Protein AF-A0AAE9H616-F1 (afdb_monomer)

Nearest PDB structures (foldseek):
  3ja6-assembly1_I  TM=2.883E-01  e=1.703E+00  Escherichia coli
  3zx6-assembly1_B  TM=3.349E-01  e=4.495E+00  Archaeoglobus fulgidus DSM 4304
  5xg2-assembly1_A  TM=2.845E-01  e=3.252E+00  Pyrococcus yayanosii CH1
  3ja6-assembly1_H  TM=2.813E-01  e=5.886E+00  Escherichia coli
  3g67-assembly1_B  TM=2.768E-01  e=5.006E+00  Thermotoga maritima

Structure (mmCIF, N/CA/C/O backbone):
data_AF-A0AAE9H616-F1
#
_entry.id   AF-A0AAE9H616-F1
#
loop_
_atom_site.group_PDB
_atom_site.id
_atom_site.type_symbol
_atom_site.label_atom_id
_atom_site.label_alt_id
_atom_site.label_comp_id
_atom_site.label_asym_id
_atom_site.label_entity_id
_atom_site.label_seq_id
_atom_site.pdbx_PDB_ins_code
_atom_site.Cartn_x
_atom_site.Cartn_y
_atom_site.Cartn_z
_atom_site.occupancy
_atom_site.B_iso_or_equiv
_atom_site.auth_seq_id
_atom_site.auth_comp_id
_atom_site.auth_asym_id
_atom_site.auth_atom_id
_atom_site.pdbx_PDB_model_num
ATOM 1 N N . MET A 1 1 ? 40.659 -1.823 -18.158 1.00 37.56 1 MET A N 1
ATOM 2 C CA . MET A 1 1 ? 41.257 -2.368 -19.400 1.00 37.56 1 MET A CA 1
ATOM 3 C C . MET A 1 1 ? 40.313 -2.081 -20.564 1.00 37.56 1 MET A C 1
ATOM 5 O O . MET A 1 1 ? 39.260 -2.697 -20.638 1.00 37.56 1 MET A O 1
ATOM 9 N N . LYS A 1 2 ? 40.629 -1.099 -21.420 1.00 41.53 2 LYS A N 1
ATOM 10 C CA . LYS A 1 2 ? 39.891 -0.850 -22.672 1.00 41.53 2 LYS A CA 1
ATOM 11 C C . LYS A 1 2 ? 40.238 -1.982 -23.645 1.00 41.53 2 LYS A C 1
ATOM 13 O O . LYS A 1 2 ? 41.397 -2.098 -24.026 1.00 41.53 2 LYS A O 1
ATOM 18 N N . LYS A 1 3 ? 39.270 -2.835 -23.994 1.00 44.50 3 LYS A N 1
ATOM 19 C CA . LYS A 1 3 ? 39.431 -3.813 -25.080 1.00 44.50 3 LYS A CA 1
ATOM 20 C C . LYS A 1 3 ? 39.687 -3.044 -26.380 1.00 44.50 3 LYS A C 1
ATOM 22 O O . LYS A 1 3 ? 38.939 -2.125 -26.709 1.00 44.50 3 LYS A O 1
ATOM 27 N N . ASN A 1 4 ? 40.774 -3.387 -27.059 1.00 50.62 4 ASN A N 1
ATOM 28 C CA . ASN A 1 4 ? 41.157 -2.822 -28.345 1.00 50.62 4 ASN A CA 1
ATOM 29 C C . ASN A 1 4 ? 40.034 -3.021 -29.376 1.00 50.62 4 ASN A C 1
ATOM 31 O O . ASN A 1 4 ? 39.582 -4.139 -29.567 1.00 50.62 4 ASN A O 1
ATOM 35 N N . GLY A 1 5 ? 39.591 -1.924 -29.994 1.00 59.22 5 GLY A N 1
ATOM 36 C CA . GLY A 1 5 ? 39.430 -1.740 -31.443 1.00 59.22 5 GLY A CA 1
ATOM 37 C C . GLY A 1 5 ? 38.824 -2.821 -32.347 1.00 59.22 5 GLY A C 1
ATOM 38 O O . GLY A 1 5 ? 39.084 -2.748 -33.545 1.00 59.22 5 GLY A O 1
ATOM 39 N N . ASP A 1 6 ? 38.047 -3.785 -31.860 1.00 65.81 6 ASP A N 1
ATOM 40 C CA . ASP A 1 6 ? 37.380 -4.742 -32.746 1.00 65.81 6 ASP A CA 1
ATOM 41 C C . ASP A 1 6 ? 36.300 -4.015 -33.558 1.00 65.81 6 ASP A C 1
ATOM 43 O O . ASP A 1 6 ? 35.234 -3.652 -33.051 1.00 65.81 6 ASP A O 1
ATOM 47 N N . MET A 1 7 ? 36.596 -3.764 -34.838 1.00 70.25 7 MET A N 1
ATOM 48 C CA . MET A 1 7 ? 35.604 -3.272 -35.787 1.00 70.25 7 MET A CA 1
ATOM 49 C C . MET A 1 7 ? 34.434 -4.256 -35.792 1.00 70.25 7 MET A C 1
ATOM 51 O O . MET A 1 7 ? 34.640 -5.454 -36.011 1.00 70.25 7 MET A O 1
ATOM 55 N N . PRO A 1 8 ? 33.199 -3.792 -35.553 1.00 79.31 8 PRO A N 1
ATOM 56 C CA . PRO A 1 8 ? 32.080 -4.706 -35.497 1.00 79.31 8 PRO A CA 1
ATOM 57 C C . PRO A 1 8 ? 31.908 -5.370 -36.868 1.00 79.31 8 PRO A C 1
ATOM 59 O O . PRO A 1 8 ? 32.055 -4.718 -37.898 1.00 79.31 8 PRO A O 1
ATOM 62 N N . CYS A 1 9 ? 31.602 -6.670 -36.889 1.00 77.94 9 CYS A N 1
ATOM 63 C CA . CYS A 1 9 ? 31.601 -7.504 -38.102 1.00 77.94 9 CYS A CA 1
ATOM 64 C C . CYS A 1 9 ? 30.785 -6.904 -39.271 1.00 77.94 9 CYS A C 1
ATOM 66 O O . CYS A 1 9 ? 31.141 -7.051 -40.437 1.00 77.94 9 CYS A O 1
ATOM 68 N N . TRP A 1 10 ? 29.725 -6.149 -38.960 1.00 79.31 10 TRP A N 1
ATOM 69 C CA . TRP A 1 10 ? 28.911 -5.431 -39.945 1.00 79.31 10 TRP A CA 1
ATOM 70 C C . TRP A 1 10 ? 29.648 -4.269 -40.634 1.00 79.31 10 TRP A C 1
ATOM 72 O O . TRP A 1 10 ? 29.375 -3.990 -41.797 1.00 79.31 10 TRP A O 1
ATOM 82 N N . ALA A 1 11 ? 30.587 -3.606 -39.953 1.00 78.00 11 ALA A N 1
ATOM 83 C CA . ALA A 1 11 ? 31.404 -2.539 -40.528 1.00 78.00 11 ALA A CA 1
ATOM 84 C C . ALA A 1 11 ? 32.431 -3.110 -41.516 1.00 78.00 11 ALA A C 1
ATOM 86 O O . ALA A 1 11 ? 32.572 -2.592 -42.621 1.00 78.00 11 ALA A O 1
ATOM 87 N N . ALA A 1 12 ? 33.076 -4.227 -41.164 1.00 81.50 12 ALA A N 1
ATOM 88 C CA . ALA A 1 12 ? 33.976 -4.944 -42.068 1.00 81.50 12 ALA A CA 1
ATOM 89 C C . ALA A 1 12 ? 33.237 -5.478 -43.309 1.00 81.50 12 ALA A C 1
ATOM 91 O O . ALA A 1 12 ? 33.713 -5.309 -44.432 1.00 81.50 12 ALA A O 1
ATOM 92 N N . LEU A 1 13 ? 32.037 -6.047 -43.123 1.00 83.19 13 LEU A N 1
ATOM 93 C CA . LEU A 1 13 ? 31.170 -6.478 -44.223 1.00 83.19 13 LEU A CA 1
ATOM 94 C C . LEU A 1 13 ? 30.775 -5.298 -45.126 1.00 83.19 13 LEU A C 1
ATOM 96 O O . LEU A 1 13 ? 30.845 -5.411 -46.346 1.00 83.19 13 LEU A O 1
ATOM 100 N N . GLY A 1 14 ? 30.405 -4.156 -44.538 1.00 82.06 14 GLY A N 1
ATOM 101 C CA . GLY A 1 14 ? 30.055 -2.945 -45.283 1.00 82.06 14 GLY A CA 1
ATOM 102 C C . GLY A 1 14 ? 31.207 -2.425 -46.146 1.00 82.06 14 GLY A C 1
ATOM 103 O O . GLY A 1 14 ? 30.994 -2.079 -47.306 1.00 82.06 14 GLY A O 1
ATOM 104 N N . ILE A 1 15 ? 32.434 -2.439 -45.616 1.00 83.88 15 ILE A N 1
ATOM 105 C CA . ILE A 1 15 ? 33.643 -2.053 -46.360 1.00 83.88 15 ILE A CA 1
ATOM 106 C C . ILE A 1 15 ? 33.917 -3.039 -47.502 1.00 83.88 15 ILE A C 1
ATOM 108 O O . ILE A 1 15 ? 34.161 -2.607 -48.626 1.00 83.88 15 ILE A O 1
ATOM 112 N N . ALA A 1 16 ? 33.840 -4.350 -47.249 1.00 83.88 16 ALA A N 1
ATOM 113 C CA . ALA A 1 16 ? 34.072 -5.371 -48.271 1.00 83.88 16 ALA A CA 1
ATOM 114 C C . ALA A 1 16 ? 33.064 -5.266 -49.427 1.00 83.88 16 ALA A C 1
ATOM 116 O O . ALA A 1 16 ? 33.456 -5.249 -50.592 1.00 83.88 16 ALA A O 1
ATOM 117 N N . VAL A 1 17 ? 31.773 -5.122 -49.111 1.00 85.12 17 VAL A N 1
ATOM 118 C CA . VAL A 1 17 ? 30.718 -4.923 -50.116 1.00 85.12 17 VAL A CA 1
ATOM 119 C C . VAL A 1 17 ? 30.936 -3.613 -50.878 1.00 85.12 17 VAL A C 1
ATOM 121 O O . VAL A 1 17 ? 30.860 -3.606 -52.104 1.00 85.12 17 VAL A O 1
ATOM 124 N N . GLY A 1 18 ? 31.271 -2.520 -50.185 1.00 83.25 18 GLY A N 1
ATOM 125 C CA . GLY A 1 18 ? 31.560 -1.231 -50.816 1.00 83.25 18 GLY A CA 1
ATOM 126 C C . GLY A 1 18 ? 32.728 -1.295 -51.804 1.00 83.25 18 GLY A C 1
ATOM 127 O O . GLY A 1 18 ? 32.610 -0.800 -52.922 1.00 83.25 18 GLY A O 1
ATOM 128 N N . LEU A 1 19 ? 33.828 -1.960 -51.436 1.00 86.06 19 LEU A N 1
ATOM 129 C CA . LEU A 1 19 ? 34.990 -2.146 -52.311 1.00 86.06 19 LEU A CA 1
ATOM 130 C C . LEU A 1 19 ? 34.664 -2.997 -53.542 1.00 86.06 19 LEU A C 1
ATOM 132 O O . LEU A 1 19 ? 35.114 -2.667 -54.638 1.00 86.06 19 LEU A O 1
ATOM 136 N N . VAL A 1 20 ? 33.857 -4.051 -53.387 1.00 86.94 20 VAL A N 1
ATOM 137 C CA . VAL A 1 20 ? 33.393 -4.868 -54.518 1.00 86.94 20 VAL A CA 1
ATOM 138 C C . VAL A 1 20 ? 32.536 -4.033 -55.468 1.00 86.94 20 VAL A C 1
ATOM 140 O O . VAL A 1 20 ? 32.765 -4.071 -56.673 1.00 86.94 20 VAL A O 1
ATOM 143 N N . LEU A 1 21 ? 31.602 -3.228 -54.953 1.00 83.19 21 LEU A N 1
ATOM 144 C CA . LEU A 1 21 ? 30.763 -2.361 -55.787 1.00 83.19 21 LEU A CA 1
ATOM 145 C C . LEU A 1 21 ? 31.586 -1.301 -56.534 1.00 83.19 21 LEU A C 1
ATOM 147 O O . LEU A 1 21 ? 31.348 -1.078 -57.719 1.00 83.19 21 LEU A O 1
ATOM 151 N N . ILE A 1 22 ? 32.582 -0.693 -55.879 1.00 84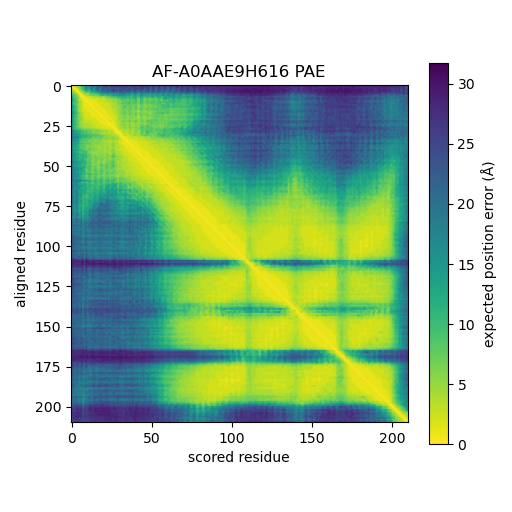.69 22 ILE A N 1
ATOM 152 C CA . ILE A 1 22 ? 33.502 0.268 -56.511 1.00 84.69 22 ILE A CA 1
ATOM 153 C C . ILE A 1 22 ? 34.357 -0.421 -57.583 1.00 84.69 22 ILE A C 1
ATOM 155 O O . ILE A 1 22 ? 34.497 0.105 -58.684 1.00 84.69 22 ILE A O 1
ATOM 159 N N . GLY A 1 23 ? 34.897 -1.609 -57.296 1.00 85.25 23 GLY A N 1
ATOM 160 C CA . GLY A 1 23 ? 35.685 -2.383 -58.257 1.00 85.25 23 GLY A CA 1
ATOM 161 C C . GLY A 1 23 ? 34.876 -2.782 -59.494 1.00 85.25 23 GLY A C 1
ATOM 162 O O . GLY A 1 23 ? 35.352 -2.628 -60.617 1.00 85.25 23 GLY A O 1
ATOM 163 N N . VAL A 1 24 ? 33.627 -3.219 -59.300 1.00 84.12 24 VAL A N 1
ATOM 164 C CA . VAL A 1 24 ? 32.698 -3.531 -60.398 1.00 84.12 24 VAL A CA 1
ATOM 165 C C . VAL A 1 24 ? 32.349 -2.276 -61.197 1.00 84.12 24 VAL A C 1
ATOM 167 O O . VAL A 1 24 ? 32.328 -2.339 -62.422 1.00 84.12 24 VAL A O 1
ATOM 170 N N . PHE A 1 25 ? 32.137 -1.133 -60.542 1.00 79.81 25 PHE A N 1
ATOM 171 C CA . PHE A 1 25 ? 31.841 0.133 -61.217 1.00 79.81 25 PHE A CA 1
ATOM 172 C C . PHE A 1 25 ? 33.007 0.630 -62.087 1.00 79.81 25 PHE A C 1
ATOM 174 O O . PHE A 1 25 ? 32.795 1.083 -63.208 1.00 79.81 25 PHE A O 1
ATOM 181 N N . ILE A 1 26 ? 34.247 0.510 -61.598 1.00 84.25 26 ILE A N 1
ATOM 182 C CA . ILE A 1 26 ? 35.448 0.884 -62.362 1.00 84.25 26 ILE A CA 1
ATOM 183 C C . ILE A 1 26 ? 35.646 -0.052 -63.563 1.00 84.25 26 ILE A C 1
ATOM 185 O O . ILE A 1 26 ? 36.061 0.400 -64.628 1.00 84.25 26 ILE A O 1
ATOM 189 N N . TRP A 1 27 ? 35.340 -1.344 -63.411 1.00 85.19 27 TRP A N 1
ATOM 190 C CA . TRP A 1 27 ? 35.479 -2.330 -64.486 1.00 85.19 27 TRP A CA 1
ATOM 191 C C . TRP A 1 27 ? 34.374 -2.219 -65.549 1.00 85.19 27 TRP A C 1
ATOM 193 O O . TRP A 1 27 ? 34.640 -2.376 -66.737 1.00 85.19 27 TRP A O 1
ATOM 203 N N . GLN A 1 28 ? 33.131 -1.975 -65.134 1.00 83.19 28 GLN A N 1
ATOM 204 C CA . GLN A 1 28 ? 31.944 -1.922 -65.994 1.00 83.19 28 GLN A CA 1
ATOM 205 C C . GLN A 1 28 ? 31.419 -0.489 -66.084 1.00 83.19 28 GLN A C 1
ATOM 207 O O . GLN A 1 28 ? 30.310 -0.188 -65.634 1.00 83.19 28 GLN A O 1
ATOM 212 N N . PHE A 1 29 ? 32.238 0.408 -66.639 1.00 79.88 29 PHE A N 1
ATOM 213 C CA . PHE A 1 29 ? 31.840 1.802 -66.779 1.00 79.88 29 PHE A CA 1
ATOM 214 C C . PHE A 1 29 ? 30.684 1.911 -67.790 1.00 79.88 29 PHE A C 1
ATOM 216 O O . PHE A 1 29 ? 30.854 1.504 -68.943 1.00 79.88 29 PHE A O 1
ATOM 223 N N . PRO A 1 30 ? 29.510 2.428 -67.388 1.00 78.75 30 PRO A N 1
ATOM 224 C CA . PRO A 1 30 ? 28.335 2.449 -68.249 1.00 78.75 30 PRO A CA 1
ATOM 225 C C . PRO A 1 30 ? 28.564 3.355 -69.460 1.00 78.75 30 PRO A C 1
ATOM 227 O O . PRO A 1 30 ? 28.928 4.527 -69.328 1.00 78.75 30 PRO A O 1
ATOM 230 N N . THR A 1 31 ? 28.329 2.809 -70.651 1.00 85.12 31 THR A N 1
ATOM 231 C CA . THR A 1 31 ? 28.520 3.529 -71.924 1.00 85.12 31 THR A CA 1
ATOM 232 C C . THR A 1 31 ? 27.198 3.993 -72.525 1.00 85.12 31 THR A C 1
ATOM 234 O O . THR A 1 31 ? 27.183 4.919 -73.336 1.00 85.12 31 THR A O 1
ATOM 237 N N . THR A 1 32 ? 26.074 3.411 -72.087 1.00 87.94 32 THR A N 1
ATOM 238 C CA . THR A 1 32 ? 24.729 3.770 -72.551 1.00 87.94 32 THR A CA 1
ATOM 239 C C . THR A 1 32 ? 23.890 4.416 -71.446 1.00 87.94 32 THR A C 1
ATOM 241 O O . THR A 1 32 ? 24.026 4.122 -70.259 1.00 87.94 32 THR A O 1
ATOM 244 N N . THR A 1 33 ? 22.961 5.300 -71.824 1.00 85.50 33 THR A N 1
ATOM 245 C CA . THR A 1 33 ? 22.061 5.995 -70.881 1.00 85.50 33 THR A CA 1
ATOM 246 C C . THR A 1 33 ? 21.179 5.027 -70.079 1.00 85.50 33 THR A C 1
ATOM 248 O O . THR A 1 33 ? 20.828 5.314 -68.936 1.00 85.50 33 THR A O 1
ATOM 251 N N . SER A 1 34 ? 20.847 3.863 -70.648 1.00 83.12 34 SER A N 1
ATOM 252 C CA . SER A 1 34 ? 20.044 2.837 -69.972 1.00 83.12 34 SER A CA 1
ATOM 253 C C . SER A 1 34 ? 20.781 2.162 -68.808 1.00 83.12 34 SER A C 1
ATOM 255 O O . SER A 1 34 ? 20.182 1.905 -67.764 1.00 83.12 34 SER A O 1
ATOM 257 N N . GLU A 1 35 ? 22.094 1.954 -68.935 1.00 80.56 35 GLU A N 1
ATOM 258 C CA . GLU A 1 35 ? 22.934 1.374 -67.880 1.00 80.56 35 GLU A CA 1
ATOM 259 C C . GLU A 1 35 ? 23.109 2.346 -66.708 1.00 80.56 35 GLU A C 1
ATOM 261 O O . GLU A 1 35 ? 23.085 1.936 -65.547 1.00 80.56 35 GLU A O 1
ATOM 266 N N . TRP A 1 36 ? 23.207 3.650 -66.994 1.00 81.50 36 TRP A N 1
ATOM 267 C CA . TRP A 1 36 ? 23.234 4.692 -65.965 1.00 81.50 36 TRP A CA 1
ATOM 268 C C . TRP A 1 36 ? 21.976 4.685 -65.094 1.00 81.50 36 TRP A C 1
ATOM 270 O O . TRP A 1 36 ? 22.076 4.799 -63.872 1.00 81.50 36 TRP A O 1
ATOM 280 N N . ALA A 1 37 ? 20.796 4.504 -65.695 1.00 83.50 37 ALA A N 1
ATOM 281 C CA . ALA A 1 37 ? 19.544 4.416 -64.947 1.00 83.50 37 ALA A CA 1
ATOM 282 C C . ALA A 1 37 ? 19.524 3.201 -64.001 1.00 83.50 37 ALA A C 1
ATOM 284 O O . ALA A 1 37 ? 19.139 3.333 -62.837 1.00 83.50 37 ALA A O 1
ATOM 285 N N . ALA A 1 38 ? 20.005 2.042 -64.466 1.00 81.69 38 ALA A N 1
ATOM 286 C CA . ALA A 1 38 ? 20.102 0.832 -63.650 1.00 81.69 38 ALA A CA 1
ATOM 287 C C . ALA A 1 38 ? 21.067 1.010 -62.463 1.00 81.69 38 ALA A C 1
ATOM 289 O O . ALA A 1 38 ? 20.749 0.610 -61.341 1.00 81.69 38 ALA A O 1
ATOM 290 N N . TRP A 1 39 ? 22.208 1.671 -62.677 1.00 80.69 39 TRP A N 1
ATOM 291 C CA . TRP A 1 39 ? 23.162 1.992 -61.612 1.00 80.69 39 TRP A CA 1
ATOM 292 C C . TRP A 1 39 ? 22.575 2.937 -60.562 1.00 80.69 39 TRP A C 1
ATOM 294 O O . TRP A 1 39 ? 22.669 2.659 -59.365 1.00 80.69 39 TRP A O 1
ATOM 304 N N . VAL A 1 40 ? 21.932 4.027 -60.989 1.00 85.12 40 VAL A N 1
ATOM 305 C CA . VAL A 1 40 ? 21.280 4.980 -60.073 1.00 85.12 40 VAL A CA 1
ATOM 306 C C . VAL A 1 40 ? 20.202 4.283 -59.242 1.00 85.12 40 VAL A C 1
ATOM 308 O O . VAL A 1 40 ? 20.122 4.504 -58.033 1.00 85.12 40 VAL A O 1
ATOM 311 N N . GLN A 1 41 ? 19.418 3.391 -59.850 1.00 83.12 41 GLN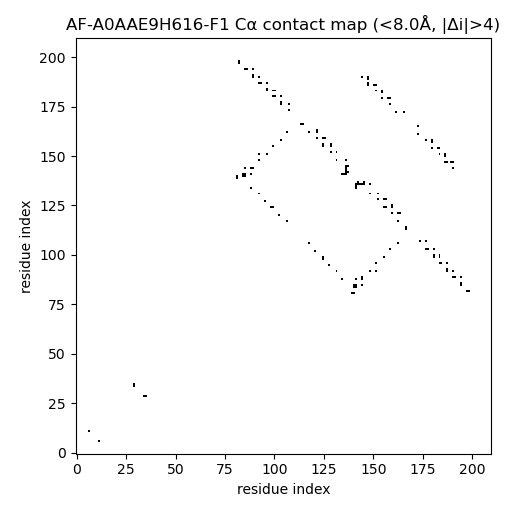 A N 1
ATOM 312 C CA . GLN A 1 41 ? 18.413 2.599 -59.143 1.00 83.12 41 GLN A CA 1
ATOM 313 C C . GLN A 1 41 ? 19.043 1.631 -58.129 1.00 83.12 41 GLN A C 1
ATOM 315 O O . GLN A 1 41 ? 18.575 1.545 -56.991 1.00 83.12 41 GLN A O 1
ATOM 320 N N . ALA A 1 42 ? 20.117 0.933 -58.507 1.00 82.12 42 ALA A N 1
ATOM 321 C CA . ALA A 1 42 ? 20.822 0.011 -57.622 1.00 82.12 42 ALA A CA 1
ATOM 322 C C . ALA A 1 42 ? 21.401 0.740 -56.399 1.00 82.12 42 ALA A C 1
ATOM 324 O O . ALA A 1 42 ? 21.119 0.351 -55.263 1.00 82.12 42 ALA A O 1
ATOM 325 N N . PHE A 1 43 ? 22.114 1.852 -56.603 1.00 84.50 43 PHE A N 1
ATOM 326 C CA . PHE A 1 43 ? 22.618 2.676 -55.502 1.00 84.50 43 PHE A CA 1
ATOM 327 C C . PHE A 1 43 ? 21.485 3.252 -54.650 1.00 84.50 43 PHE A C 1
ATOM 329 O O . PHE A 1 43 ? 21.556 3.183 -53.424 1.00 84.50 43 PHE A O 1
ATOM 336 N N . GLY A 1 44 ? 20.415 3.750 -55.276 1.00 83.06 44 GLY A N 1
ATOM 337 C CA . GLY A 1 44 ? 19.234 4.246 -54.571 1.00 83.06 44 GLY A CA 1
ATOM 338 C C . GLY A 1 44 ? 18.624 3.192 -53.645 1.00 83.06 44 GLY A C 1
ATOM 339 O O . GLY A 1 44 ? 18.323 3.490 -52.491 1.00 83.06 44 GLY A O 1
ATOM 340 N N . SER A 1 45 ? 18.522 1.941 -54.106 1.00 83.31 45 SER A N 1
ATOM 341 C CA . SER A 1 45 ? 18.010 0.832 -53.292 1.00 83.31 45 SER A CA 1
ATOM 342 C C . SER A 1 45 ? 18.926 0.488 -52.110 1.00 83.31 45 SER A C 1
ATOM 344 O O . SER A 1 45 ? 18.438 0.300 -50.996 1.00 83.31 45 SER A O 1
ATOM 346 N N . ILE A 1 46 ? 20.250 0.497 -52.306 1.00 84.12 46 ILE A N 1
ATOM 347 C CA . ILE A 1 46 ? 21.231 0.244 -51.240 1.00 84.12 46 ILE A CA 1
ATOM 348 C C . ILE A 1 46 ? 21.161 1.343 -50.174 1.00 84.12 46 ILE A C 1
ATOM 350 O O . ILE A 1 46 ? 21.094 1.041 -48.980 1.00 84.12 46 ILE A O 1
ATOM 354 N N . PHE A 1 47 ? 21.121 2.614 -50.587 1.00 86.25 47 PHE A N 1
ATOM 355 C CA . PHE A 1 47 ? 20.984 3.740 -49.660 1.00 86.25 47 PHE A CA 1
ATOM 356 C C . PHE A 1 47 ? 19.649 3.713 -48.915 1.00 86.25 47 PHE A C 1
ATOM 358 O O . PHE A 1 47 ? 19.629 3.950 -47.708 1.00 86.25 47 PHE A O 1
ATOM 365 N N . ALA A 1 48 ? 18.549 3.374 -49.593 1.00 88.88 48 ALA A N 1
ATOM 366 C CA . ALA A 1 48 ? 17.239 3.250 -48.962 1.00 88.88 48 ALA A CA 1
ATOM 367 C C . ALA A 1 48 ? 17.227 2.154 -47.885 1.00 88.88 48 ALA A C 1
ATOM 369 O O . ALA A 1 48 ? 16.744 2.391 -46.777 1.00 88.88 48 ALA A O 1
ATOM 370 N N . ILE A 1 49 ? 17.815 0.987 -48.167 1.00 87.75 49 ILE A N 1
ATOM 371 C CA . ILE A 1 49 ? 17.945 -0.102 -47.188 1.00 87.75 49 ILE A CA 1
ATOM 372 C C . ILE A 1 49 ? 18.826 0.337 -46.011 1.00 87.75 49 ILE A C 1
ATOM 374 O O . ILE A 1 49 ? 18.455 0.131 -44.856 1.00 87.75 49 ILE A O 1
ATOM 378 N N . GLY A 1 50 ? 19.961 0.990 -46.277 1.00 87.12 50 GLY A N 1
ATOM 379 C CA . GLY A 1 50 ? 20.844 1.510 -45.230 1.00 87.12 50 GLY A CA 1
ATOM 380 C C . GLY A 1 50 ? 20.147 2.522 -44.315 1.00 87.12 50 GLY A C 1
ATOM 381 O O . GLY A 1 50 ? 20.221 2.404 -43.090 1.00 87.12 50 GLY A O 1
ATOM 382 N N . ALA A 1 51 ? 19.415 3.474 -44.898 1.00 88.50 51 ALA A N 1
ATOM 383 C CA . ALA A 1 51 ? 18.626 4.456 -44.159 1.00 88.50 51 ALA A CA 1
ATOM 384 C C . ALA A 1 51 ? 17.514 3.789 -43.337 1.00 88.50 51 ALA A C 1
ATOM 386 O O . ALA A 1 51 ? 17.347 4.116 -42.162 1.00 88.50 51 ALA A O 1
ATOM 387 N N . ALA A 1 52 ? 16.805 2.811 -43.909 1.00 90.00 52 ALA A N 1
ATOM 388 C CA . ALA A 1 52 ? 15.775 2.055 -43.203 1.00 90.00 52 ALA A CA 1
ATOM 389 C C . ALA A 1 52 ? 16.347 1.304 -41.990 1.00 90.00 52 ALA A C 1
ATOM 391 O O . ALA A 1 52 ? 15.775 1.368 -40.904 1.00 90.00 52 ALA A O 1
ATOM 392 N N . ILE A 1 53 ? 17.510 0.656 -42.136 1.00 89.81 53 ILE A N 1
ATOM 393 C CA . ILE A 1 53 ? 18.197 -0.022 -41.026 1.00 89.81 53 ILE A CA 1
ATOM 394 C C . ILE A 1 53 ? 18.611 0.982 -39.943 1.00 89.81 53 ILE A C 1
ATOM 396 O O . ILE A 1 53 ? 18.456 0.695 -38.755 1.00 89.81 53 ILE A O 1
ATOM 400 N N . LEU A 1 54 ? 19.125 2.155 -40.323 1.00 88.06 54 LEU A N 1
ATOM 401 C CA . LEU A 1 54 ? 19.539 3.191 -39.374 1.00 88.06 54 LEU A CA 1
ATOM 402 C C . LEU A 1 54 ? 18.343 3.725 -38.576 1.00 88.06 54 LEU A C 1
ATOM 404 O O . LEU A 1 54 ?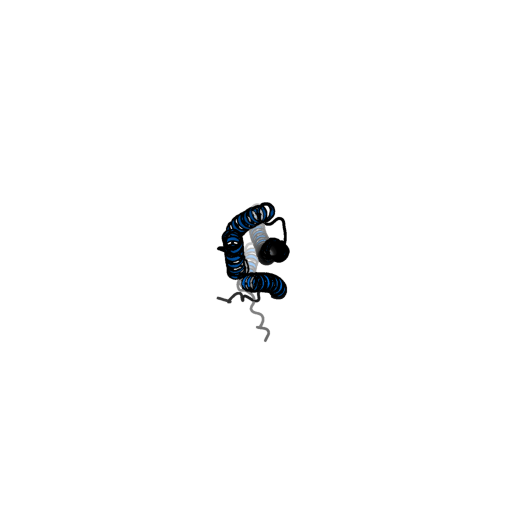 18.410 3.786 -37.348 1.00 88.06 54 LEU A O 1
ATOM 408 N N . VAL A 1 55 ? 17.234 4.037 -39.254 1.00 93.69 55 VAL A N 1
ATOM 409 C CA . VAL A 1 55 ? 15.983 4.469 -38.612 1.00 93.69 55 VAL A CA 1
ATOM 410 C C . VAL A 1 55 ? 15.447 3.379 -37.687 1.00 93.69 55 VAL A C 1
ATOM 412 O O . VAL A 1 55 ? 15.129 3.670 -36.536 1.00 93.69 55 VAL A O 1
ATOM 415 N N . ALA A 1 56 ? 15.414 2.123 -38.139 1.00 89.06 56 ALA A N 1
ATOM 416 C CA . ALA A 1 56 ? 14.954 1.000 -37.327 1.00 89.06 56 ALA A CA 1
ATOM 417 C C . ALA A 1 56 ? 15.818 0.808 -36.069 1.00 89.06 56 ALA A C 1
ATOM 419 O O . ALA A 1 56 ? 15.292 0.607 -34.975 1.00 89.06 56 ALA A O 1
ATOM 420 N N . ARG A 1 57 ? 17.148 0.937 -36.187 1.00 89.62 57 ARG A N 1
ATOM 421 C CA . ARG A 1 57 ? 18.059 0.886 -35.033 1.00 89.62 57 ARG A CA 1
ATOM 422 C C . ARG A 1 57 ? 17.795 2.025 -34.057 1.00 89.62 57 ARG A C 1
ATOM 424 O O . ARG A 1 57 ? 17.665 1.764 -32.863 1.00 89.62 57 ARG A O 1
ATOM 431 N N . TYR A 1 58 ? 17.667 3.253 -34.552 1.00 90.69 58 TYR A N 1
ATOM 432 C CA . TYR A 1 58 ? 17.388 4.416 -33.710 1.00 90.69 58 TYR A CA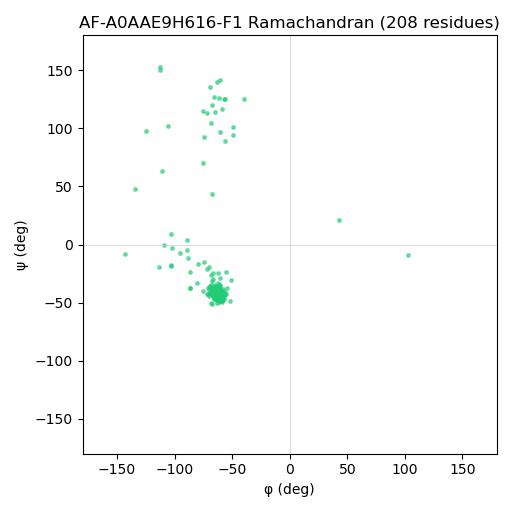 1
ATOM 433 C C . TYR A 1 58 ? 16.048 4.279 -32.970 1.00 90.69 58 TYR A C 1
ATOM 435 O O . TYR A 1 58 ? 15.979 4.503 -31.763 1.00 90.69 58 TYR A O 1
ATOM 443 N N . GLN A 1 59 ? 15.003 3.817 -33.663 1.00 90.38 59 GLN A N 1
ATOM 444 C CA . GLN A 1 59 ? 13.706 3.521 -33.053 1.00 90.38 59 GLN A CA 1
ATOM 445 C C . GLN A 1 59 ? 13.801 2.407 -32.005 1.00 90.38 59 GLN A C 1
ATOM 447 O O . GLN A 1 59 ? 13.204 2.533 -30.940 1.00 90.38 59 GLN A O 1
ATOM 452 N N . SER A 1 60 ? 14.577 1.348 -32.261 1.00 89.06 60 SER A N 1
ATOM 453 C CA . SER A 1 60 ? 14.734 0.236 -31.313 1.00 89.06 60 SER A CA 1
ATOM 454 C C . SER A 1 60 ? 15.423 0.652 -30.011 1.00 89.06 60 SER A C 1
ATOM 456 O O . SER A 1 60 ? 15.011 0.214 -28.940 1.00 89.06 60 SER A O 1
ATOM 458 N N . ILE A 1 61 ? 16.434 1.524 -30.087 1.00 90.25 61 ILE A N 1
ATOM 459 C CA . ILE A 1 61 ? 17.143 2.046 -28.911 1.00 90.25 61 ILE A CA 1
ATOM 460 C C . ILE A 1 61 ? 16.196 2.933 -28.104 1.00 90.25 61 ILE A C 1
ATOM 462 O O . ILE A 1 61 ? 15.971 2.672 -26.926 1.00 90.25 61 ILE A O 1
ATOM 466 N N . ARG A 1 62 ? 15.543 3.897 -28.763 1.00 90.38 62 ARG A N 1
ATOM 467 C CA . ARG A 1 62 ? 14.600 4.807 -28.104 1.00 90.38 62 ARG A CA 1
ATOM 468 C C . ARG A 1 62 ? 13.399 4.078 -27.497 1.00 90.38 62 ARG A C 1
ATOM 470 O O . ARG A 1 62 ? 12.924 4.447 -26.431 1.00 90.38 62 ARG A O 1
ATOM 477 N N . SER A 1 63 ? 12.903 3.031 -28.156 1.00 89.75 63 SER A N 1
ATOM 478 C CA . SER A 1 63 ? 11.818 2.208 -27.616 1.00 89.75 63 SER A CA 1
ATOM 479 C C . SER A 1 63 ? 12.242 1.465 -26.352 1.00 89.75 63 SER A C 1
ATOM 481 O O . SER A 1 63 ? 11.419 1.306 -25.459 1.00 89.75 63 SER A O 1
ATOM 483 N N . ARG A 1 64 ? 13.497 1.006 -26.260 1.00 89.56 64 ARG A N 1
ATOM 484 C CA . ARG A 1 64 ? 14.014 0.355 -25.047 1.00 89.56 64 ARG A CA 1
ATOM 485 C C . ARG A 1 64 ? 14.154 1.343 -23.896 1.00 89.56 64 ARG A C 1
ATOM 487 O O . ARG A 1 64 ? 13.758 1.004 -22.792 1.00 89.56 64 ARG A O 1
ATOM 494 N N . GLU A 1 65 ? 14.651 2.547 -24.171 1.00 91.31 65 GLU A N 1
ATOM 495 C CA . GLU A 1 65 ? 14.759 3.624 -23.176 1.00 91.31 65 GLU A CA 1
ATOM 496 C C . GLU A 1 65 ? 13.383 3.991 -22.602 1.00 91.31 65 GLU A C 1
ATOM 498 O O . GLU A 1 65 ? 13.195 4.001 -21.386 1.00 91.31 65 GLU A O 1
ATOM 503 N N . LEU A 1 66 ? 12.381 4.182 -23.467 1.00 91.44 66 LEU A N 1
ATOM 504 C CA . LEU A 1 66 ? 11.013 4.472 -23.030 1.00 91.44 66 LEU A CA 1
ATOM 505 C C . LEU A 1 66 ? 10.397 3.329 -22.216 1.00 91.44 66 LEU A C 1
ATOM 507 O O . LEU A 1 66 ? 9.707 3.594 -21.237 1.00 91.44 66 LEU A O 1
ATOM 511 N N . LEU A 1 67 ? 10.653 2.072 -22.593 1.00 91.62 67 LEU A N 1
ATOM 512 C CA . LEU A 1 67 ? 10.187 0.915 -21.824 1.00 91.62 67 LEU A CA 1
ATOM 513 C C . LEU A 1 67 ? 10.853 0.850 -20.445 1.00 91.62 67 LEU A C 1
ATOM 515 O O . LEU A 1 67 ? 10.164 0.592 -19.463 1.00 91.62 67 LEU A O 1
ATOM 519 N N . SER A 1 68 ? 12.158 1.130 -20.346 1.00 88.50 68 SER A N 1
ATOM 520 C CA . SER A 1 68 ? 12.836 1.181 -19.045 1.00 88.50 68 SER A CA 1
ATOM 521 C C . SER A 1 68 ? 12.310 2.307 -18.156 1.00 88.50 68 SER A C 1
ATOM 523 O O . SER A 1 68 ? 12.058 2.074 -16.979 1.00 88.50 68 SER A O 1
ATOM 525 N N . GLU A 1 69 ? 12.059 3.496 -18.716 1.00 90.12 69 GLU A N 1
ATOM 526 C CA . GLU A 1 69 ? 11.471 4.612 -17.965 1.00 90.12 69 GLU A CA 1
ATOM 527 C C . GLU A 1 69 ? 10.036 4.312 -17.512 1.00 90.12 69 GLU A C 1
ATOM 529 O O . GLU A 1 69 ? 9.619 4.731 -16.432 1.00 90.12 69 GLU A O 1
ATOM 534 N N . GLN A 1 70 ? 9.255 3.611 -18.339 1.00 91.81 70 GLN A N 1
ATOM 535 C CA . GLN A 1 70 ? 7.903 3.185 -17.980 1.00 91.81 70 GLN A CA 1
ATOM 536 C C . GLN A 1 70 ? 7.925 2.171 -16.841 1.00 91.81 70 GLN A C 1
ATOM 538 O O . GLN A 1 70 ? 7.192 2.354 -15.875 1.00 91.81 70 GLN A O 1
ATOM 543 N N . TRP A 1 71 ? 8.798 1.166 -16.907 1.00 86.00 71 TRP A N 1
ATOM 544 C CA . TRP A 1 71 ? 8.957 0.195 -15.825 1.00 86.00 71 TRP A CA 1
ATOM 545 C C . TRP A 1 71 ? 9.394 0.842 -14.513 1.00 86.00 71 TRP A C 1
ATOM 547 O O . TRP A 1 71 ? 8.843 0.512 -13.466 1.00 86.00 71 TRP A O 1
ATOM 557 N N . GLU A 1 72 ? 10.330 1.792 -14.551 1.00 88.25 72 GLU A N 1
ATOM 558 C CA . GLU A 1 72 ? 10.754 2.515 -13.348 1.00 88.25 72 GLU A CA 1
ATOM 559 C C . GLU A 1 72 ? 9.594 3.318 -12.737 1.00 88.25 72 GLU A C 1
ATOM 561 O O . GLU A 1 72 ? 9.350 3.255 -11.530 1.00 88.25 72 GLU A O 1
ATOM 566 N N . LYS A 1 73 ? 8.810 4.014 -13.571 1.00 87.81 73 LYS A N 1
ATOM 567 C CA . LYS A 1 73 ? 7.620 4.750 -13.115 1.00 87.81 73 LYS A CA 1
ATOM 568 C C . LYS A 1 73 ? 6.551 3.828 -12.546 1.00 87.81 73 LYS A C 1
ATOM 570 O O . LYS A 1 73 ? 5.996 4.138 -11.498 1.00 87.81 73 LYS A O 1
ATOM 575 N N . GLU A 1 74 ? 6.282 2.700 -13.195 1.00 85.81 74 GLU A N 1
ATOM 576 C CA . GLU A 1 74 ? 5.304 1.716 -12.724 1.00 85.81 74 GLU A CA 1
ATOM 577 C C . GLU A 1 74 ? 5.698 1.138 -11.360 1.00 85.81 74 GLU A C 1
ATOM 579 O O . GLU A 1 74 ? 4.842 1.005 -10.485 1.00 85.81 74 GLU A O 1
ATOM 584 N N . GLN A 1 75 ? 6.987 0.867 -11.133 1.00 86.06 75 GLN A N 1
ATOM 585 C CA . GLN A 1 75 ? 7.479 0.412 -9.830 1.00 86.06 75 GLN A CA 1
ATOM 586 C C . GLN A 1 75 ? 7.305 1.477 -8.742 1.00 86.06 75 GLN A C 1
ATOM 588 O O . GLN A 1 75 ? 6.824 1.173 -7.648 1.00 86.06 75 GLN A O 1
ATOM 593 N N . ILE A 1 76 ? 7.652 2.732 -9.038 1.00 85.75 76 ILE A N 1
ATOM 594 C CA . ILE A 1 76 ? 7.486 3.849 -8.098 1.00 85.75 76 ILE A CA 1
ATOM 595 C C . ILE A 1 76 ? 6.002 4.072 -7.779 1.00 85.75 76 ILE A C 1
ATOM 597 O O . ILE A 1 76 ? 5.631 4.245 -6.615 1.00 85.75 76 ILE A O 1
ATOM 601 N N . ASP A 1 77 ? 5.139 4.042 -8.792 1.00 87.31 77 ASP A N 1
ATOM 602 C CA . ASP A 1 77 ? 3.697 4.212 -8.629 1.00 87.31 77 ASP A CA 1
ATOM 603 C C . ASP A 1 77 ? 3.081 3.077 -7.806 1.00 87.31 77 ASP A C 1
ATOM 605 O O . ASP A 1 77 ? 2.229 3.333 -6.952 1.00 87.31 77 ASP A O 1
ATOM 609 N N . GLU A 1 78 ? 3.529 1.838 -8.003 1.00 85.56 78 GLU A N 1
ATOM 610 C CA . GLU A 1 78 ? 3.094 0.680 -7.220 1.00 85.56 78 GLU A CA 1
ATOM 611 C C . GLU A 1 78 ? 3.492 0.816 -5.741 1.00 85.56 78 GLU A C 1
ATOM 613 O O . GLU A 1 78 ? 2.656 0.641 -4.849 1.00 85.56 78 GLU A O 1
ATOM 618 N N . ILE A 1 79 ? 4.732 1.226 -5.455 1.00 84.44 79 ILE A N 1
ATOM 619 C CA . ILE A 1 79 ? 5.189 1.498 -4.082 1.00 84.44 79 ILE A CA 1
ATOM 620 C C . ILE A 1 79 ? 4.353 2.619 -3.448 1.00 84.44 79 ILE A C 1
ATOM 622 O O . ILE A 1 79 ? 3.858 2.478 -2.325 1.00 84.44 79 ILE A O 1
ATOM 626 N N . ASN A 1 80 ? 4.124 3.715 -4.175 1.00 85.12 80 ASN A N 1
ATOM 627 C CA . ASN A 1 80 ? 3.309 4.831 -3.696 1.00 85.12 80 ASN A CA 1
ATOM 628 C C . ASN A 1 80 ? 1.867 4.400 -3.399 1.00 85.12 80 ASN A C 1
ATOM 630 O O . ASN A 1 80 ? 1.311 4.776 -2.362 1.00 85.12 80 ASN A O 1
ATOM 634 N N . ARG A 1 81 ? 1.264 3.568 -4.259 1.00 86.69 81 ARG A N 1
ATOM 635 C CA . ARG A 1 81 ? -0.071 2.996 -4.026 1.00 86.69 81 ARG A CA 1
ATOM 636 C C . ARG A 1 81 ? -0.106 2.182 -2.739 1.00 86.69 81 ARG A C 1
ATOM 638 O O . ARG A 1 81 ? -1.017 2.385 -1.933 1.00 86.69 81 ARG A O 1
ATOM 645 N N . ARG A 1 82 ? 0.895 1.332 -2.496 1.00 85.19 82 ARG A N 1
ATOM 646 C CA . ARG A 1 82 ? 0.999 0.530 -1.264 1.00 85.19 82 ARG A CA 1
ATOM 647 C C . ARG A 1 82 ? 1.124 1.408 -0.020 1.00 85.19 82 ARG A C 1
ATOM 649 O O . ARG A 1 82 ? 0.405 1.189 0.955 1.00 85.19 82 ARG A O 1
ATOM 656 N N . ILE A 1 83 ? 1.959 2.448 -0.060 1.00 85.06 83 ILE A N 1
ATOM 657 C CA . ILE A 1 83 ? 2.115 3.407 1.049 1.00 85.06 83 ILE A CA 1
ATOM 658 C C . ILE A 1 83 ? 0.791 4.121 1.349 1.00 85.06 83 ILE A C 1
ATOM 660 O O . ILE A 1 83 ? 0.411 4.266 2.516 1.00 85.06 83 ILE A O 1
ATOM 664 N N . VAL A 1 84 ? 0.068 4.559 0.314 1.00 86.62 84 VAL A N 1
ATOM 665 C CA . VAL A 1 84 ? -1.241 5.212 0.470 1.00 86.62 84 VAL A CA 1
ATOM 666 C C . VAL A 1 84 ? -2.262 4.242 1.067 1.00 86.62 84 VAL A C 1
ATOM 668 O O . VAL A 1 84 ? -2.961 4.602 2.014 1.00 86.62 84 VAL A O 1
ATOM 671 N N . GLN A 1 85 ? -2.318 3.001 0.579 1.00 86.38 85 GLN A N 1
ATOM 672 C CA . GLN A 1 85 ? -3.222 1.971 1.096 1.00 86.38 85 GLN A CA 1
ATOM 673 C C . GLN A 1 85 ? -2.941 1.636 2.567 1.00 86.38 85 GLN A C 1
ATOM 675 O O . GLN A 1 85 ? -3.866 1.674 3.379 1.00 86.38 85 GLN A O 1
ATOM 680 N N . LEU A 1 86 ? -1.679 1.402 2.946 1.00 87.50 86 LEU A N 1
ATOM 681 C CA . LEU A 1 86 ? -1.278 1.217 4.349 1.00 87.50 86 LEU A CA 1
ATOM 682 C C . LEU A 1 86 ? -1.646 2.431 5.201 1.00 87.50 86 LEU A C 1
ATOM 684 O O . LEU A 1 86 ? -2.159 2.298 6.314 1.00 87.50 86 LEU A O 1
ATOM 688 N N . GLY A 1 87 ? -1.426 3.629 4.659 1.00 86.75 87 GLY A N 1
ATOM 689 C CA . GLY A 1 87 ? -1.791 4.878 5.304 1.00 86.75 87 GLY A CA 1
ATOM 690 C C . GLY A 1 87 ? -3.282 4.972 5.609 1.00 86.75 87 GLY A C 1
ATOM 691 O O . GLY A 1 87 ? -3.631 5.412 6.706 1.00 86.75 87 GLY A O 1
ATOM 692 N N . ASN A 1 88 ? -4.130 4.535 4.679 1.00 87.81 88 ASN A N 1
ATOM 693 C CA . ASN A 1 88 ? -5.581 4.513 4.831 1.00 87.81 88 ASN A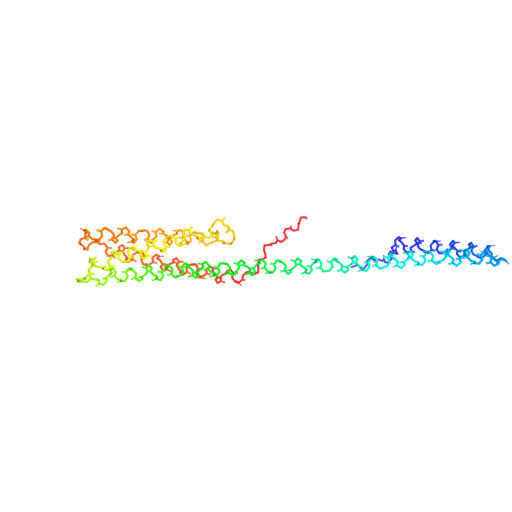 CA 1
ATOM 694 C C . ASN A 1 88 ? -6.028 3.458 5.852 1.00 87.81 88 ASN A C 1
ATOM 696 O O . ASN A 1 88 ? -6.831 3.777 6.728 1.00 87.81 88 ASN A O 1
ATOM 700 N N . ILE A 1 89 ? -5.469 2.243 5.808 1.00 89.44 89 ILE A N 1
ATOM 701 C CA . ILE A 1 89 ? -5.774 1.183 6.785 1.00 89.44 89 ILE A CA 1
ATOM 702 C C . ILE A 1 89 ? -5.409 1.644 8.202 1.00 89.44 89 ILE A C 1
ATOM 704 O O . ILE A 1 89 ? -6.230 1.543 9.110 1.00 89.44 89 ILE A O 1
ATOM 708 N N . ALA A 1 90 ? -4.227 2.234 8.394 1.00 89.44 90 ALA A N 1
ATOM 709 C CA . ALA A 1 90 ? -3.807 2.760 9.694 1.00 89.44 90 ALA A CA 1
ATOM 710 C C . ALA A 1 90 ? -4.749 3.861 10.222 1.00 89.44 90 ALA A C 1
ATOM 712 O O . ALA A 1 90 ? -5.015 3.932 11.422 1.00 89.44 90 ALA A O 1
ATOM 713 N N . VAL A 1 91 ? -5.291 4.710 9.339 1.00 90.31 91 VAL A N 1
ATOM 714 C CA . VAL A 1 91 ? -6.291 5.726 9.714 1.00 90.31 91 VAL A CA 1
ATOM 715 C C . VAL A 1 91 ? -7.600 5.075 10.163 1.00 90.31 91 VAL A C 1
ATOM 717 O O . VAL A 1 91 ? -8.182 5.525 11.152 1.00 90.31 91 VAL A O 1
ATOM 720 N N . VAL A 1 92 ? -8.049 4.014 9.484 1.00 91.38 92 VAL A N 1
ATOM 721 C CA . VAL A 1 92 ? -9.239 3.256 9.898 1.00 91.38 92 VAL A CA 1
ATOM 722 C C . VAL A 1 92 ? -9.012 2.609 11.263 1.00 91.38 92 VAL A C 1
ATOM 724 O O . VAL A 1 92 ? -9.807 2.849 12.167 1.00 91.38 92 VAL A O 1
ATOM 727 N N . ILE A 1 93 ? -7.895 1.894 11.452 1.00 91.25 93 ILE A N 1
ATOM 728 C CA . ILE A 1 93 ? -7.509 1.290 12.742 1.00 91.25 93 ILE A CA 1
ATOM 729 C C . ILE A 1 93 ? -7.547 2.341 13.854 1.00 91.25 93 ILE A C 1
ATOM 731 O O . ILE A 1 93 ? -8.172 2.118 14.890 1.00 91.25 93 ILE A O 1
ATOM 735 N N . LYS A 1 94 ? -6.939 3.513 13.627 1.00 92.88 94 LYS A N 1
ATOM 736 C CA . LYS A 1 94 ? -6.939 4.608 14.600 1.00 92.88 94 LYS A CA 1
ATOM 737 C C . LYS A 1 94 ? -8.361 5.056 14.944 1.00 92.88 94 LYS A C 1
ATOM 739 O O . LYS A 1 94 ? -8.696 5.150 16.116 1.00 92.88 94 LYS A O 1
ATOM 744 N N . ARG A 1 95 ? -9.209 5.307 13.944 1.00 93.50 95 ARG A N 1
ATOM 745 C CA . ARG A 1 95 ? -10.577 5.804 14.162 1.00 93.50 95 ARG A CA 1
ATOM 746 C C . ARG A 1 95 ? -11.463 4.783 14.885 1.00 93.50 95 ARG A C 1
ATOM 748 O O . ARG A 1 95 ? -12.261 5.157 15.748 1.00 93.50 95 ARG A O 1
ATOM 755 N N . CYS A 1 96 ? -11.309 3.503 14.553 1.00 93.50 96 CYS A N 1
ATOM 756 C CA . CYS A 1 96 ? -11.962 2.397 15.247 1.00 93.50 96 CYS A CA 1
ATOM 757 C C . CYS A 1 96 ? -11.487 2.310 16.706 1.00 93.50 96 CYS A C 1
ATOM 759 O O . CYS A 1 96 ? -12.315 2.243 17.613 1.00 93.50 96 CYS A O 1
ATOM 761 N N . GLY A 1 97 ? -10.174 2.400 16.932 1.00 93.25 97 GLY A N 1
ATOM 762 C CA . GLY A 1 97 ? -9.573 2.414 18.262 1.00 93.25 97 GLY A CA 1
ATOM 763 C C . GLY A 1 97 ? -10.015 3.605 19.115 1.00 93.25 97 GLY A C 1
ATOM 764 O O . GLY A 1 97 ? -10.466 3.401 20.235 1.00 93.25 97 GLY A O 1
ATOM 765 N N . ASP A 1 98 ? -10.004 4.828 18.575 1.00 95.62 98 ASP A N 1
ATOM 766 C CA . ASP A 1 98 ? -10.485 6.041 19.259 1.00 95.62 98 ASP A CA 1
ATOM 767 C C . ASP A 1 98 ? -11.942 5.881 19.721 1.00 95.62 98 ASP A C 1
ATOM 769 O O . ASP A 1 98 ? -12.307 6.251 20.838 1.00 95.62 98 ASP A O 1
ATOM 773 N N . THR A 1 99 ? -12.788 5.279 18.882 1.00 93.75 99 THR A N 1
ATOM 774 C CA . THR A 1 99 ? -14.192 5.044 19.239 1.00 93.75 99 THR A CA 1
ATOM 775 C C . THR A 1 99 ? -14.335 3.981 20.329 1.00 93.75 99 THR A C 1
ATOM 777 O O . THR A 1 99 ? -15.140 4.156 21.243 1.00 93.75 99 THR A O 1
ATOM 780 N N . ALA A 1 100 ? -13.535 2.914 20.282 1.00 92.81 100 ALA A N 1
ATOM 781 C CA . ALA A 1 100 ? -13.508 1.898 21.330 1.00 92.81 100 ALA A CA 1
ATOM 782 C C . ALA A 1 100 ? -12.986 2.460 22.666 1.00 92.81 100 ALA A C 1
ATOM 784 O O . ALA A 1 100 ? -13.563 2.188 23.716 1.00 92.81 100 ALA A O 1
ATOM 785 N N . LEU A 1 101 ? -11.964 3.322 22.637 1.00 94.19 101 LEU A N 1
ATOM 786 C CA . LEU A 1 101 ? -11.463 4.025 23.822 1.00 94.19 101 LEU A CA 1
ATOM 787 C C . LEU A 1 101 ? -12.518 4.955 24.428 1.00 94.19 101 LEU A C 1
ATOM 789 O O . LEU A 1 101 ? -12.649 5.011 25.652 1.00 94.19 101 LEU A O 1
ATOM 793 N N . ASN A 1 102 ? -13.294 5.648 23.590 1.00 93.19 102 ASN A N 1
ATOM 794 C CA . ASN A 1 102 ? -14.424 6.453 24.050 1.00 93.19 102 ASN A CA 1
ATOM 795 C C . ASN A 1 102 ? -15.494 5.581 24.721 1.00 93.19 102 ASN A C 1
ATOM 797 O O . ASN A 1 102 ? -16.010 5.963 25.770 1.00 93.19 102 ASN A O 1
ATOM 801 N N . ALA A 1 103 ? -15.790 4.399 24.171 1.00 89.38 103 ALA A N 1
ATOM 802 C CA . ALA A 1 103 ? -16.700 3.449 24.804 1.00 89.38 103 ALA A CA 1
ATOM 803 C C . ALA A 1 103 ? -16.162 2.972 26.167 1.00 89.38 103 ALA A C 1
ATOM 805 O O . ALA A 1 103 ? -16.915 2.991 27.138 1.00 89.38 103 ALA A O 1
ATOM 806 N N . CYS A 1 104 ? -14.866 2.646 26.287 1.00 88.81 104 CYS A N 1
ATOM 807 C CA . CYS A 1 104 ? -14.249 2.318 27.581 1.00 88.81 104 CYS A CA 1
ATOM 808 C C . CYS A 1 104 ? -14.407 3.457 28.601 1.00 88.81 104 CYS A C 1
ATOM 810 O O . CYS A 1 104 ? -14.806 3.212 29.736 1.00 88.81 104 CYS A O 1
ATOM 812 N N . ALA A 1 105 ? -14.134 4.703 28.199 1.00 89.56 105 ALA A N 1
ATOM 813 C CA . ALA A 1 105 ? -14.246 5.865 29.082 1.00 89.56 105 ALA A CA 1
ATOM 814 C C . ALA A 1 105 ? -15.689 6.105 29.556 1.00 89.56 105 ALA A C 1
ATOM 816 O O . ALA A 1 105 ? -15.917 6.428 30.719 1.00 89.56 105 ALA A O 1
ATOM 817 N N . ILE A 1 106 ? -16.672 5.909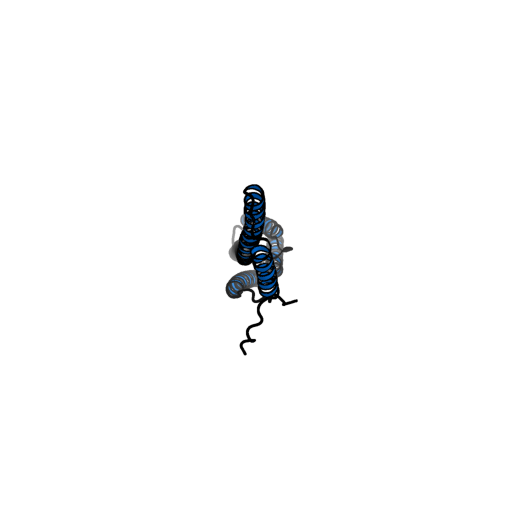 28.672 1.00 87.50 106 ILE A N 1
ATOM 818 C CA . ILE A 1 106 ? -18.092 5.985 29.028 1.00 87.50 106 ILE A CA 1
ATOM 819 C C . ILE A 1 106 ? -18.439 4.882 30.027 1.00 87.50 106 ILE A C 1
ATOM 821 O O . ILE A 1 106 ? -19.052 5.162 31.051 1.00 87.50 106 ILE A O 1
ATOM 825 N N . VAL A 1 107 ? -18.010 3.643 29.773 1.00 84.44 107 VAL A N 1
ATOM 826 C CA . VAL A 1 107 ? -18.246 2.523 30.691 1.00 84.44 107 VAL A CA 1
ATOM 827 C C . VAL A 1 107 ? -17.669 2.834 32.077 1.00 84.44 107 VAL A C 1
ATOM 829 O O . VAL A 1 107 ? -18.379 2.632 33.056 1.00 84.44 107 VAL A O 1
ATOM 832 N N . GLU A 1 108 ? -16.458 3.399 32.167 1.00 84.50 108 GLU A N 1
ATOM 833 C CA . GLU A 1 108 ? -15.800 3.831 33.419 1.00 84.50 108 GLU A CA 1
ATOM 834 C C . GLU A 1 108 ? -16.575 4.916 34.194 1.00 84.50 108 GLU A C 1
ATOM 836 O O . GLU A 1 108 ? -16.566 4.914 35.425 1.00 84.50 108 GLU A O 1
ATOM 841 N N . GLN A 1 109 ? -17.248 5.843 33.506 1.00 81.31 109 GLN A N 1
ATOM 842 C CA . GLN A 1 109 ? -17.835 7.036 34.133 1.00 81.31 109 GLN A CA 1
ATOM 843 C C . GLN A 1 109 ? -19.244 6.847 34.709 1.00 81.31 109 GLN A C 1
ATOM 845 O O . GLN A 1 109 ? -19.651 7.629 35.570 1.00 81.31 109 GLN A O 1
ATOM 850 N N . ILE A 1 110 ? -20.038 5.880 34.237 1.00 67.81 110 ILE A N 1
ATOM 851 C CA . ILE A 1 110 ? -21.485 5.956 34.484 1.00 67.81 110 ILE A CA 1
ATOM 852 C C . ILE A 1 110 ? -21.853 5.587 35.930 1.00 67.81 110 ILE A C 1
ATOM 854 O O . ILE A 1 110 ? -21.774 4.421 36.333 1.00 67.81 110 ILE A O 1
ATOM 858 N N . SER A 1 111 ? -22.384 6.573 36.661 1.00 63.28 111 SER A N 1
ATOM 859 C CA . SER A 1 111 ? -23.001 6.422 37.983 1.00 63.28 111 SER A CA 1
ATOM 860 C C . SER A 1 111 ? -24.541 6.456 37.992 1.00 63.28 111 SER A C 1
ATOM 862 O O . SER A 1 111 ? -25.099 5.960 38.965 1.00 63.28 111 SER A O 1
ATOM 864 N N . MET A 1 112 ? -25.252 6.954 36.958 1.00 53.66 112 MET A N 1
ATOM 865 C CA . MET A 1 112 ? -26.735 7.040 37.016 1.00 53.66 112 MET A CA 1
ATOM 866 C C . MET A 1 112 ? -27.558 6.765 35.733 1.00 53.66 112 MET A C 1
ATOM 868 O O . MET A 1 112 ? 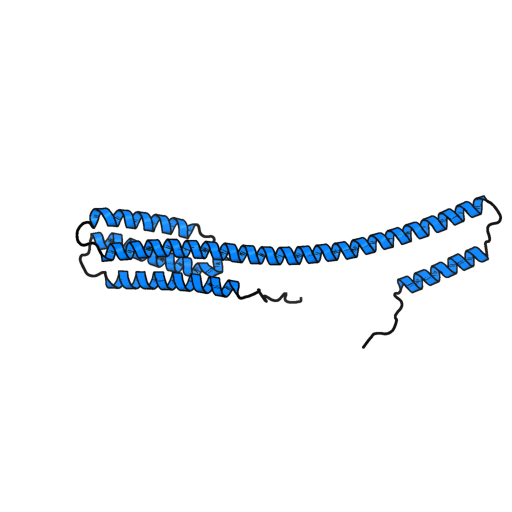-28.764 6.619 35.872 1.00 53.66 112 MET A O 1
ATOM 872 N N . ASP A 1 113 ? -26.989 6.612 34.527 1.00 71.31 113 ASP A N 1
ATOM 873 C CA . ASP A 1 113 ? -27.793 6.414 33.289 1.00 71.31 113 ASP A CA 1
ATOM 874 C C . ASP A 1 113 ? -27.260 5.278 32.383 1.00 71.31 113 ASP A C 1
ATOM 876 O O . ASP A 1 113 ? -27.013 5.434 31.186 1.00 71.31 113 ASP A O 1
ATOM 880 N N . ARG A 1 114 ? -26.967 4.114 32.987 1.00 74.94 114 ARG A N 1
ATOM 881 C CA . ARG A 1 114 ? -26.324 2.979 32.285 1.00 74.94 114 ARG A CA 1
ATOM 882 C C . ARG A 1 114 ? -27.226 2.351 31.233 1.00 74.94 114 ARG A C 1
ATOM 884 O O . ARG A 1 114 ? -26.746 2.003 30.155 1.00 74.94 114 ARG A O 1
ATOM 891 N N . ASP A 1 115 ? -28.509 2.228 31.546 1.00 80.12 115 ASP A N 1
ATOM 892 C CA . ASP A 1 115 ? -29.455 1.455 30.742 1.00 80.12 115 ASP A CA 1
ATOM 893 C C . ASP A 1 115 ? -29.735 2.106 29.382 1.00 80.12 115 ASP A C 1
ATOM 895 O O . ASP A 1 115 ? -30.021 1.405 28.413 1.00 80.12 115 ASP A O 1
ATOM 899 N N . LEU A 1 116 ? -29.583 3.431 29.278 1.00 82.62 116 LEU A N 1
ATOM 900 C CA . LEU A 1 116 ? -29.762 4.155 28.020 1.00 82.62 116 LEU A CA 1
ATOM 901 C C . LEU A 1 116 ? -28.476 4.203 27.176 1.00 82.62 116 LEU A C 1
ATOM 903 O O . LEU A 1 116 ? -28.523 4.119 25.949 1.00 82.62 116 LEU A O 1
ATOM 907 N N . VAL A 1 117 ? -27.315 4.350 27.823 1.00 85.31 117 VAL A N 1
ATOM 908 C CA . VAL A 1 117 ? -26.046 4.649 27.137 1.00 85.31 117 VAL A CA 1
ATOM 909 C C . VAL A 1 117 ? -25.332 3.387 26.646 1.00 85.31 117 VAL A C 1
ATOM 911 O O . VAL A 1 117 ? -24.739 3.402 25.564 1.00 85.31 117 VAL A O 1
ATOM 914 N N . LEU A 1 118 ? -25.385 2.289 27.406 1.00 86.88 118 LEU A N 1
ATOM 915 C CA . LEU A 1 118 ? -24.671 1.050 27.072 1.00 86.88 118 LEU A CA 1
ATOM 916 C C . LEU A 1 118 ? -25.147 0.390 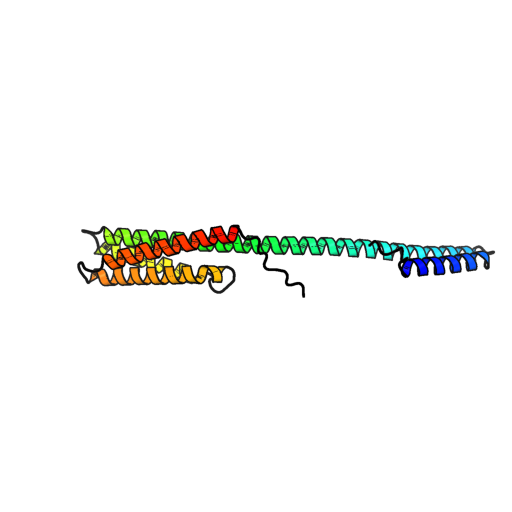25.762 1.00 86.88 118 LEU A C 1
ATOM 918 O O . LEU A 1 118 ? -24.281 0.033 24.957 1.00 86.88 118 LEU A O 1
ATOM 922 N N . PRO A 1 119 ? -26.462 0.276 25.471 1.00 89.62 119 PRO A N 1
ATOM 923 C CA . PRO A 1 119 ? -26.925 -0.290 24.201 1.00 89.62 119 PRO A CA 1
ATOM 924 C C . PRO A 1 119 ? -26.452 0.515 22.986 1.00 89.62 119 PRO A C 1
ATOM 926 O O . PRO A 1 119 ? -26.087 -0.052 21.957 1.00 89.62 119 PRO A O 1
ATOM 929 N N . GLU A 1 120 ? -26.405 1.843 23.111 1.00 91.00 120 GLU A N 1
ATOM 930 C CA . GLU A 1 120 ? -25.908 2.713 22.045 1.00 91.00 120 GLU A CA 1
ATOM 931 C C . GLU A 1 120 ? -24.401 2.529 21.818 1.00 91.00 120 GLU A C 1
ATOM 933 O O . GLU A 1 120 ? -23.959 2.510 20.668 1.00 91.00 120 GLU A O 1
ATOM 938 N N . GLN A 1 121 ? -23.603 2.344 22.878 1.00 91.38 121 GLN A N 1
ATOM 939 C CA . GLN A 1 121 ? -22.182 2.019 22.709 1.00 91.38 121 GLN A CA 1
ATOM 940 C C . GLN A 1 121 ? -21.990 0.655 22.043 1.00 91.38 121 GLN A C 1
ATOM 942 O O . GLN A 1 121 ? -21.221 0.566 21.089 1.00 91.38 121 GLN A O 1
ATOM 947 N N . SER A 1 122 ? -22.732 -0.371 22.466 1.00 92.31 122 SER A N 1
ATOM 948 C CA . SER A 1 122 ? -22.684 -1.700 21.841 1.00 92.31 122 SER A CA 1
ATOM 949 C C . SER A 1 122 ? -23.010 -1.633 20.342 1.00 92.31 122 SER A C 1
ATOM 951 O O . SER A 1 122 ? -22.250 -2.118 19.503 1.00 92.31 122 SER A O 1
ATOM 953 N N . ARG A 1 123 ? -24.053 -0.885 19.955 1.00 93.19 123 ARG A N 1
ATOM 954 C CA . ARG A 1 123 ? -24.401 -0.657 18.540 1.00 93.19 123 ARG A CA 1
ATOM 955 C C . ARG A 1 123 ? -23.265 -0.004 17.741 1.00 93.19 123 ARG A C 1
ATOM 957 O O . ARG A 1 123 ? -23.026 -0.361 16.581 1.00 93.19 123 ARG A O 1
ATOM 964 N N . ARG A 1 124 ? -22.557 0.960 18.339 1.00 92.25 124 ARG A N 1
ATOM 965 C CA . ARG A 1 124 ? -21.397 1.620 17.714 1.00 92.25 124 ARG A CA 1
ATOM 966 C C . ARG A 1 124 ? -20.220 0.664 17.553 1.00 92.25 124 ARG A C 1
ATOM 968 O O . ARG A 1 124 ? -19.617 0.646 16.481 1.00 92.25 124 ARG A O 1
ATOM 975 N N . LEU A 1 125 ? -19.923 -0.143 18.572 1.00 93.50 125 LEU A N 1
ATOM 976 C CA . LEU A 1 125 ? -18.873 -1.164 18.508 1.00 93.50 125 LEU A CA 1
ATOM 977 C C . LEU A 1 125 ? -19.193 -2.216 17.439 1.00 93.50 125 LEU A C 1
ATOM 979 O O . LEU A 1 125 ? -18.336 -2.502 16.605 1.00 93.50 125 LEU A O 1
ATOM 983 N N . GLY A 1 126 ? -20.439 -2.690 17.362 1.00 93.62 126 GLY A N 1
ATOM 984 C CA . GLY A 1 126 ? -20.890 -3.602 16.307 1.00 93.62 126 GLY A CA 1
ATOM 985 C C . GLY A 1 126 ? -20.729 -3.021 14.897 1.00 93.62 126 GLY A C 1
ATOM 986 O O . GLY A 1 126 ? -20.261 -3.704 13.986 1.00 93.62 126 GLY A O 1
ATOM 987 N N . SER A 1 127 ? -21.025 -1.730 14.719 1.00 94.06 127 SER A N 1
ATOM 988 C CA . SER A 1 127 ? -20.817 -1.038 13.435 1.00 94.06 127 SER A CA 1
ATOM 989 C C . SER A 1 127 ? -19.335 -0.978 13.046 1.00 94.06 127 SER A C 1
ATOM 991 O O . SER A 1 127 ? -18.987 -1.141 11.877 1.00 94.06 127 SER A O 1
ATOM 993 N N . ILE A 1 128 ? -18.450 -0.773 14.024 1.00 94.31 128 ILE A N 1
ATOM 994 C CA . ILE A 1 128 ? -16.999 -0.760 13.814 1.00 94.31 128 ILE A CA 1
ATOM 995 C C . ILE A 1 128 ? -16.471 -2.148 13.471 1.00 94.31 128 ILE A C 1
ATOM 997 O O . ILE A 1 128 ? -15.647 -2.263 12.569 1.00 94.31 128 ILE A O 1
ATOM 1001 N N . LEU A 1 129 ? -16.944 -3.195 14.148 1.00 94.25 129 LEU A N 1
ATOM 1002 C CA . LEU A 1 129 ? -16.566 -4.573 13.833 1.00 94.25 129 LEU A CA 1
ATOM 1003 C C . LEU A 1 129 ? -16.915 -4.920 12.382 1.00 94.25 129 LEU A C 1
ATOM 1005 O O . LEU A 1 129 ? -16.069 -5.449 11.665 1.00 94.25 129 LEU A O 1
ATOM 1009 N N . ALA A 1 130 ? -18.104 -4.523 11.920 1.00 93.94 130 ALA A N 1
ATOM 1010 C CA . ALA A 1 130 ? -18.509 -4.705 10.528 1.00 93.94 130 ALA A CA 1
ATOM 1011 C C . ALA A 1 130 ? -17.601 -3.955 9.535 1.00 93.94 130 ALA A C 1
ATOM 1013 O O . ALA A 1 130 ? -17.347 -4.450 8.441 1.00 93.94 130 ALA A O 1
ATOM 1014 N N . TRP A 1 131 ? -17.093 -2.774 9.904 1.00 91.94 131 TRP A N 1
ATOM 1015 C CA . TRP A 1 131 ? -16.122 -2.033 9.090 1.00 91.94 131 TRP A CA 1
ATOM 1016 C C . TRP A 1 131 ? -14.742 -2.695 9.076 1.00 91.94 131 TRP A C 1
ATOM 1018 O O . TRP A 1 131 ? -14.118 -2.777 8.021 1.00 91.94 131 TRP A O 1
ATOM 1028 N N . LEU A 1 132 ? -14.266 -3.175 10.228 1.00 92.12 132 LEU A N 1
ATOM 1029 C CA . LEU A 1 132 ? -12.989 -3.885 10.329 1.00 92.12 132 LEU A CA 1
ATOM 1030 C C . LEU A 1 132 ? -12.998 -5.174 9.496 1.00 92.12 132 LEU A C 1
ATOM 1032 O O . LEU A 1 132 ? -11.981 -5.503 8.892 1.00 92.12 132 LEU A O 1
ATOM 1036 N N . ASP A 1 133 ? -14.148 -5.844 9.387 1.00 92.81 133 ASP A N 1
ATOM 1037 C CA . ASP A 1 133 ? -14.324 -7.042 8.554 1.00 92.81 133 ASP A CA 1
ATOM 1038 C C . ASP A 1 133 ? -14.281 -6.780 7.047 1.00 92.81 133 ASP A C 1
ATOM 1040 O O . ASP A 1 133 ? -14.022 -7.694 6.267 1.00 92.81 133 ASP A O 1
ATOM 1044 N N . GLN A 1 134 ? -14.490 -5.534 6.626 1.00 91.81 134 GLN A N 1
ATOM 1045 C CA . GLN A 1 134 ? -14.394 -5.136 5.221 1.00 91.81 134 GLN A CA 1
ATOM 1046 C C . GLN A 1 134 ? -12.979 -4.705 4.821 1.00 91.81 134 GLN A C 1
ATOM 1048 O O . GLN A 1 134 ? -12.737 -4.410 3.649 1.00 91.81 134 GLN A O 1
ATOM 1053 N N . LEU A 1 135 ? -12.033 -4.640 5.766 1.00 89.19 135 LEU A N 1
ATOM 1054 C CA . LEU A 1 135 ? -10.666 -4.256 5.442 1.00 89.19 135 LEU A CA 1
ATOM 1055 C C . LEU A 1 135 ? -9.982 -5.347 4.603 1.00 89.19 135 LEU A C 1
ATOM 1057 O O . LEU A 1 135 ? -10.065 -6.527 4.950 1.00 89.19 135 LEU A O 1
ATOM 1061 N N . PRO A 1 136 ? -9.254 -4.976 3.532 1.00 85.00 136 PRO A N 1
ATOM 1062 C CA . PRO A 1 136 ? -8.573 -5.926 2.657 1.00 85.00 136 PRO A CA 1
ATOM 1063 C C . PRO A 1 136 ? -7.307 -6.478 3.333 1.00 85.00 136 PRO A C 1
ATOM 1065 O O . PRO A 1 136 ? -6.188 -6.146 2.958 1.00 85.00 136 PRO A O 1
ATOM 1068 N N . THR A 1 137 ? -7.472 -7.305 4.365 1.00 83.94 137 THR A N 1
ATOM 1069 C CA . THR A 1 137 ? -6.375 -7.897 5.152 1.00 83.94 137 THR A CA 1
ATOM 1070 C C . THR A 1 137 ? -5.730 -9.105 4.472 1.00 83.94 137 THR A C 1
ATOM 1072 O O . THR A 1 137 ? -4.621 -9.484 4.836 1.00 83.94 137 THR A O 1
ATOM 1075 N N . ALA A 1 138 ? -6.397 -9.692 3.474 1.00 80.75 138 ALA A N 1
ATOM 1076 C CA . ALA A 1 138 ? -5.927 -10.873 2.747 1.00 80.75 138 ALA A CA 1
ATOM 1077 C C . ALA A 1 138 ? -5.034 -10.556 1.532 1.00 80.75 138 ALA A C 1
ATOM 1079 O O . ALA A 1 138 ? -4.430 -11.464 0.970 1.00 80.75 138 ALA A O 1
ATOM 1080 N N . SER A 1 139 ? -4.950 -9.293 1.109 1.00 79.12 139 SER A N 1
ATOM 1081 C CA . SER A 1 139 ? -4.115 -8.860 -0.017 1.00 79.12 139 SER A CA 1
ATOM 1082 C C . SER A 1 139 ? -2.975 -7.971 0.461 1.00 79.12 139 SER A C 1
ATOM 1084 O O . SER A 1 139 ? -3.110 -7.272 1.466 1.00 79.12 139 SER A O 1
ATOM 1086 N N . GLU A 1 140 ? -1.857 -7.940 -0.264 1.00 71.81 140 GLU A N 1
ATOM 1087 C CA . GLU A 1 140 ? -0.857 -6.894 -0.048 1.00 71.81 140 GLU A CA 1
ATOM 1088 C C . GLU A 1 140 ? -1.468 -5.508 -0.322 1.00 71.81 140 GLU A C 1
ATOM 1090 O O . GLU A 1 140 ? -2.279 -5.368 -1.240 1.00 71.81 140 GLU A O 1
ATOM 1095 N N . PRO A 1 141 ? -1.120 -4.480 0.470 1.00 72.31 141 PRO A N 1
ATOM 1096 C CA . PRO A 1 141 ? -0.233 -4.494 1.636 1.00 72.31 141 PRO A CA 1
ATOM 1097 C C . PRO A 1 141 ? -0.967 -4.787 2.965 1.00 72.31 141 PRO A C 1
ATOM 1099 O O . PRO A 1 141 ? -0.360 -4.751 4.032 1.00 72.31 141 PRO A O 1
ATOM 1102 N N . GLY A 1 142 ? -2.270 -5.072 2.934 1.00 71.19 142 GLY A N 1
ATOM 1103 C CA . GLY A 1 142 ? -3.104 -5.288 4.119 1.00 71.19 142 GLY A CA 1
ATOM 1104 C C . GLY A 1 142 ? -2.709 -6.486 4.988 1.00 71.19 142 GLY A C 1
ATOM 1105 O O . GLY A 1 142 ? -2.933 -6.430 6.196 1.00 71.19 142 GLY A O 1
ATOM 1106 N N . ILE A 1 143 ? -2.034 -7.499 4.430 1.00 78.12 143 ILE A N 1
ATOM 1107 C CA . ILE A 1 143 ? -1.431 -8.607 5.199 1.00 78.12 143 ILE A CA 1
ATOM 1108 C C . ILE A 1 143 ? -0.498 -8.075 6.296 1.00 78.12 143 ILE A C 1
ATOM 1110 O O . ILE A 1 143 ? -0.509 -8.585 7.414 1.00 78.12 143 ILE A O 1
ATOM 1114 N N . LEU A 1 144 ? 0.249 -7.004 6.019 1.00 79.62 144 LEU A N 1
ATOM 1115 C CA . LEU A 1 144 ? 1.228 -6.436 6.950 1.00 79.62 144 LEU A CA 1
ATOM 1116 C C . LEU A 1 144 ? 0.581 -5.822 8.198 1.00 79.62 144 LEU A C 1
ATOM 1118 O O . LEU A 1 144 ? 1.176 -5.820 9.272 1.00 79.62 144 LEU A O 1
ATOM 1122 N N . LEU A 1 145 ? -0.650 -5.320 8.065 1.00 86.31 145 LEU A N 1
ATOM 1123 C CA . LEU A 1 145 ? -1.426 -4.757 9.172 1.00 86.31 145 LEU A CA 1
ATOM 1124 C C . LEU A 1 145 ? -2.502 -5.717 9.697 1.00 86.31 145 LEU A C 1
ATOM 1126 O O . LEU A 1 145 ? -3.176 -5.392 10.675 1.00 86.31 145 LEU A O 1
ATOM 1130 N N . SER A 1 146 ? -2.666 -6.889 9.076 1.00 88.81 146 SER A N 1
ATOM 1131 C CA . SER A 1 146 ? -3.726 -7.852 9.396 1.00 88.81 146 SER A CA 1
ATOM 1132 C C . SER A 1 146 ? -3.714 -8.254 10.871 1.00 88.81 146 SER A C 1
ATOM 1134 O O . SER A 1 146 ? -4.761 -8.236 11.512 1.00 88.81 146 SER A O 1
ATOM 1136 N N . THR A 1 147 ? -2.533 -8.498 11.446 1.00 90.19 147 THR A N 1
ATOM 1137 C CA . THR A 1 147 ? -2.367 -8.835 12.866 1.00 90.19 147 THR A CA 1
ATOM 1138 C C . THR A 1 147 ? -2.921 -7.744 13.782 1.00 90.19 147 THR A C 1
ATOM 1140 O O . THR A 1 147 ? -3.620 -8.050 14.744 1.00 90.19 147 THR A O 1
ATOM 1143 N N . TYR A 1 148 ? -2.676 -6.467 13.467 1.00 91.62 148 TYR A N 1
ATOM 1144 C CA . TYR A 1 148 ? -3.185 -5.343 14.259 1.00 91.62 148 TYR A CA 1
ATOM 1145 C C . TYR A 1 148 ? -4.697 -5.170 14.104 1.00 91.62 148 TYR A C 1
ATOM 1147 O O . TYR A 1 148 ? -5.384 -4.871 15.078 1.00 91.62 148 TYR A O 1
ATOM 1155 N N . VAL A 1 149 ? -5.232 -5.385 12.898 1.00 91.81 149 VAL A N 1
ATOM 1156 C CA . VAL A 1 149 ? -6.683 -5.365 12.654 1.00 91.81 149 VAL A CA 1
ATOM 1157 C C . VAL A 1 149 ? -7.372 -6.469 13.455 1.00 91.81 149 VAL A C 1
ATOM 1159 O O . VAL A 1 149 ? -8.371 -6.203 14.121 1.00 91.81 149 VAL A O 1
ATOM 1162 N N . VAL A 1 150 ? -6.823 -7.686 13.436 1.00 93.62 150 VAL A N 1
ATOM 1163 C CA . VAL A 1 150 ? -7.359 -8.835 14.177 1.00 93.62 150 VAL A CA 1
ATOM 1164 C C . VAL A 1 150 ? -7.274 -8.607 15.686 1.00 93.62 150 VAL A C 1
ATOM 1166 O O . VAL A 1 150 ? -8.273 -8.814 16.373 1.00 93.62 150 VAL A O 1
ATOM 1169 N N . ASP A 1 151 ? -6.141 -8.132 16.213 1.00 93.44 151 ASP A N 1
ATOM 1170 C CA . ASP A 1 151 ? -6.009 -7.859 17.651 1.00 93.44 151 ASP A CA 1
ATOM 1171 C C . ASP A 1 151 ? -6.962 -6.740 18.100 1.00 93.44 151 ASP A C 1
ATOM 1173 O O . ASP A 1 151 ? -7.667 -6.885 19.099 1.00 93.44 151 ASP A O 1
ATOM 1177 N N . LEU A 1 152 ? -7.090 -5.658 17.319 1.00 94.31 152 LEU A N 1
ATOM 1178 C CA . LEU A 1 152 ? -8.080 -4.614 17.597 1.00 94.31 152 LEU A CA 1
ATOM 1179 C C . LEU A 1 152 ? -9.504 -5.184 17.606 1.00 94.31 152 LEU A C 1
ATOM 1181 O O . LEU A 1 152 ? -10.272 -4.893 18.524 1.00 94.31 152 LEU A O 1
ATOM 1185 N N . LYS A 1 153 ? -9.852 -6.010 16.611 1.00 95.38 153 LYS A N 1
ATOM 1186 C CA . LYS A 1 153 ? -11.166 -6.654 16.508 1.00 95.38 153 LYS A CA 1
ATOM 1187 C C . LYS A 1 153 ? -11.460 -7.494 17.751 1.00 95.38 153 LYS A C 1
ATOM 1189 O O . LYS A 1 153 ? -12.522 -7.336 18.347 1.00 95.38 153 LYS A O 1
ATOM 1194 N N . MET A 1 154 ? -10.513 -8.328 18.178 1.00 94.75 154 MET A N 1
ATOM 1195 C CA . MET A 1 154 ? -10.661 -9.161 19.374 1.00 94.75 154 MET A CA 1
ATOM 1196 C C . MET A 1 154 ? -10.885 -8.321 20.634 1.00 94.75 154 MET A C 1
ATOM 1198 O O . MET A 1 154 ? -11.772 -8.631 21.424 1.00 94.75 154 MET A O 1
ATOM 1202 N N . LYS A 1 155 ? -10.145 -7.220 20.805 1.00 93.12 155 LYS A N 1
ATOM 1203 C CA . LYS A 1 155 ? -10.327 -6.318 21.955 1.00 93.12 155 LYS A CA 1
ATOM 1204 C C . LYS A 1 155 ? -11.689 -5.624 21.949 1.00 93.12 155 LYS A C 1
ATOM 1206 O O . LYS A 1 155 ? -12.295 -5.479 23.008 1.00 93.12 155 LYS A O 1
ATOM 1211 N N . ILE A 1 156 ? -12.184 -5.227 20.776 1.00 93.44 156 ILE A N 1
ATOM 1212 C CA . ILE A 1 156 ? -13.516 -4.625 20.628 1.00 93.44 156 ILE A CA 1
ATOM 1213 C C . ILE A 1 156 ? -14.620 -5.644 20.930 1.00 93.44 156 ILE A C 1
ATOM 1215 O O . ILE A 1 156 ? -15.566 -5.293 21.627 1.00 93.44 156 ILE A O 1
ATOM 1219 N N . ILE A 1 157 ? -14.486 -6.895 20.475 1.00 94.75 157 ILE A N 1
ATOM 1220 C CA . ILE A 1 157 ? -15.426 -7.978 20.815 1.00 94.75 157 ILE A CA 1
ATOM 1221 C C . ILE A 1 157 ? -15.462 -8.186 22.331 1.00 94.75 157 ILE A C 1
ATOM 1223 O O . ILE A 1 157 ? -16.534 -8.166 22.924 1.00 94.75 157 ILE A O 1
ATOM 1227 N N . CYS A 1 158 ? -14.297 -8.285 22.981 1.00 91.12 158 CYS A N 1
ATOM 1228 C CA . CYS A 1 158 ? -14.229 -8.414 24.437 1.00 91.12 158 CYS A CA 1
ATOM 1229 C C . CYS A 1 158 ? -14.901 -7.237 25.161 1.00 91.12 158 CYS A C 1
ATOM 1231 O O . CYS A 1 158 ? -15.542 -7.436 26.192 1.00 91.12 158 CYS A O 1
ATOM 1233 N N . LEU A 1 159 ? -14.759 -6.010 24.647 1.00 91.31 159 LEU A N 1
ATOM 1234 C CA . LEU A 1 159 ? -15.422 -4.835 25.210 1.00 91.31 159 LEU A CA 1
ATOM 1235 C C . LEU A 1 159 ? -16.945 -4.905 25.051 1.00 91.31 159 LEU A C 1
ATOM 1237 O O . LEU A 1 159 ? -17.663 -4.596 25.999 1.00 91.31 159 LEU A O 1
ATOM 1241 N N . ASP A 1 160 ? -17.428 -5.306 23.877 1.00 93.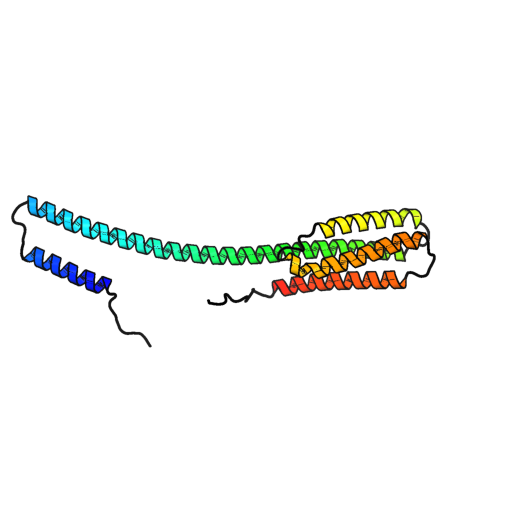00 160 ASP A N 1
ATOM 1242 C CA . ASP A 1 160 ? -18.858 -5.442 23.593 1.00 93.00 160 ASP A CA 1
ATOM 1243 C C . ASP A 1 160 ? -19.502 -6.531 24.468 1.00 93.00 160 ASP A C 1
ATOM 1245 O O . ASP A 1 160 ? -20.511 -6.282 25.133 1.00 93.00 160 ASP A O 1
ATOM 1249 N N . ASP A 1 161 ? -18.841 -7.686 24.598 1.00 91.00 161 ASP A N 1
ATOM 1250 C CA . ASP A 1 161 ? -19.243 -8.762 25.508 1.00 91.00 161 ASP A CA 1
ATOM 1251 C C . ASP A 1 161 ? -19.280 -8.279 26.963 1.00 91.00 161 ASP A C 1
ATOM 1253 O O . ASP A 1 161 ? -20.225 -8.563 27.705 1.00 91.00 161 ASP A O 1
ATOM 1257 N N . LEU A 1 162 ? -18.274 -7.507 27.392 1.00 87.50 162 LEU A N 1
ATOM 1258 C CA . LEU A 1 162 ? -18.268 -6.914 28.727 1.00 87.50 162 LEU A CA 1
ATOM 1259 C C . LEU A 1 162 ? -19.425 -5.940 28.915 1.00 87.50 162 LEU A C 1
ATOM 1261 O O . LEU A 1 162 ? -20.047 -5.979 29.970 1.00 87.50 162 LEU A O 1
ATOM 1265 N N . ILE A 1 163 ? -19.746 -5.097 27.933 1.00 87.81 163 ILE A N 1
ATOM 1266 C CA . ILE A 1 163 ? -20.894 -4.183 28.001 1.00 87.81 163 ILE A CA 1
ATOM 1267 C C . ILE A 1 163 ? -22.196 -4.979 28.150 1.00 87.81 163 ILE A C 1
ATOM 1269 O O . ILE A 1 163 ? -22.989 -4.685 29.048 1.00 87.81 163 ILE A O 1
ATOM 1273 N N . ALA A 1 164 ? -22.380 -6.033 27.352 1.00 86.06 164 ALA A N 1
ATOM 1274 C CA . ALA A 1 164 ? -23.548 -6.908 27.422 1.00 86.06 164 ALA A CA 1
ATOM 1275 C C . ALA A 1 164 ? -23.668 -7.636 28.779 1.00 86.06 164 ALA A C 1
ATOM 1277 O O . ALA A 1 164 ? -24.772 -7.817 29.302 1.00 86.06 164 ALA A O 1
ATOM 1278 N N . LEU A 1 165 ? -22.539 -8.029 29.380 1.00 82.56 165 LEU A N 1
ATOM 1279 C CA . LEU A 1 165 ? -22.480 -8.698 30.685 1.00 82.56 165 LEU A CA 1
ATOM 1280 C C . LEU A 1 165 ? -22.597 -7.733 31.874 1.00 82.56 165 LEU A C 1
ATOM 1282 O O . LEU A 1 165 ? -23.154 -8.106 32.906 1.00 82.56 165 LEU A O 1
ATOM 1286 N N . ASN A 1 166 ? -22.084 -6.505 31.770 1.00 67.75 166 ASN A N 1
ATOM 1287 C CA . ASN A 1 166 ? -22.067 -5.515 32.857 1.00 67.75 166 ASN A CA 1
ATOM 1288 C C . ASN A 1 166 ? -23.454 -4.895 33.104 1.00 67.75 166 ASN A C 1
ATOM 1290 O O . ASN A 1 166 ? -23.704 -4.378 34.190 1.00 67.75 166 ASN A O 1
ATOM 1294 N N . ILE A 1 167 ? -24.395 -5.061 32.166 1.00 57.94 167 ILE A N 1
ATOM 1295 C CA . ILE A 1 167 ? -25.839 -4.918 32.432 1.00 57.94 167 ILE A CA 1
ATOM 1296 C C . ILE A 1 167 ? -26.283 -5.845 33.589 1.00 57.94 167 ILE A C 1
ATOM 1298 O O . ILE A 1 167 ? -27.268 -5.567 34.264 1.00 57.94 167 ILE A O 1
ATOM 1302 N N . LYS A 1 168 ? -25.550 -6.935 33.869 1.00 54.88 168 LYS A N 1
ATOM 1303 C CA . LYS A 1 168 ? -25.940 -7.969 34.844 1.00 54.88 168 LYS A CA 1
ATOM 1304 C C . LYS A 1 168 ? -25.047 -8.071 36.087 1.00 54.88 168 LYS A C 1
ATOM 1306 O O . LYS A 1 168 ? -25.492 -8.640 37.080 1.00 54.88 168 LYS A O 1
ATOM 1311 N N . ALA A 1 169 ? -23.811 -7.563 36.071 1.00 53.81 169 ALA A N 1
ATOM 1312 C CA . ALA A 1 169 ? -22.820 -7.836 37.120 1.00 53.81 169 ALA A CA 1
ATOM 1313 C C . ALA A 1 169 ? -22.253 -6.555 37.759 1.00 53.81 169 ALA A C 1
ATOM 1315 O O . ALA A 1 169 ? -21.312 -5.947 37.259 1.00 53.81 169 ALA A O 1
ATOM 1316 N N . GLN A 1 170 ? -22.794 -6.156 38.912 1.00 58.50 170 GLN A N 1
ATOM 1317 C CA . GLN A 1 170 ? -22.317 -4.996 39.670 1.00 58.50 170 GLN A CA 1
ATOM 1318 C C . GLN A 1 170 ? -20.877 -5.200 40.203 1.00 58.50 170 GLN A C 1
ATOM 1320 O O . GLN A 1 170 ? -20.636 -6.015 41.091 1.00 58.50 170 GLN A O 1
ATOM 1325 N N . GLY A 1 171 ? -19.915 -4.414 39.700 1.00 59.09 171 GLY A N 1
ATOM 1326 C CA . GLY A 1 171 ? -18.759 -3.940 40.482 1.00 59.09 171 GLY A CA 1
ATOM 1327 C C . GLY A 1 171 ? -17.387 -4.610 40.303 1.00 59.09 171 GLY A C 1
ATOM 1328 O O . GLY A 1 171 ? -16.419 -4.061 40.820 1.00 59.09 171 GLY A O 1
ATOM 1329 N N . LYS A 1 172 ? -17.246 -5.731 39.577 1.00 62.44 172 LYS A N 1
ATOM 1330 C CA . LYS A 1 172 ? -15.967 -6.490 39.504 1.00 62.44 172 LYS A CA 1
ATOM 1331 C C . LYS A 1 172 ? -15.187 -6.439 38.178 1.00 62.44 172 LYS A C 1
ATOM 1333 O O . LYS A 1 172 ? -14.130 -7.049 38.097 1.00 62.44 172 LYS A O 1
ATOM 1338 N N . ASN A 1 173 ? -15.661 -5.736 37.147 1.00 70.00 173 ASN A N 1
ATOM 1339 C CA . ASN A 1 173 ? -15.064 -5.808 35.798 1.00 70.00 173 ASN A CA 1
ATOM 1340 C C . ASN A 1 173 ? -14.170 -4.617 35.390 1.00 70.00 173 ASN A C 1
ATOM 1342 O O . ASN A 1 173 ? -13.760 -4.541 34.234 1.00 70.00 173 ASN A O 1
ATOM 1346 N N . TRP A 1 174 ? -13.837 -3.700 36.303 1.00 78.12 174 TRP A N 1
ATOM 1347 C CA . TRP A 1 174 ? -13.090 -2.477 35.965 1.00 78.12 174 TRP A CA 1
ATOM 1348 C C . TRP A 1 174 ? -11.634 -2.720 35.547 1.00 78.12 174 TRP A C 1
ATOM 1350 O O . TRP A 1 174 ? -11.145 -2.064 34.625 1.00 78.12 174 TRP A O 1
ATOM 1360 N N . ASP A 1 175 ? -10.973 -3.715 36.142 1.00 84.44 175 ASP A N 1
ATOM 1361 C CA . ASP A 1 175 ? -9.591 -4.069 35.790 1.00 84.44 175 ASP A CA 1
ATOM 1362 C C . ASP A 1 175 ? -9.495 -4.544 34.332 1.00 84.44 175 ASP A C 1
ATOM 1364 O O . ASP A 1 175 ? -8.602 -4.138 33.592 1.00 84.44 175 ASP A O 1
ATOM 1368 N N . ARG A 1 176 ? -10.489 -5.318 33.872 1.00 85.94 176 ARG A N 1
ATOM 1369 C CA . ARG A 1 176 ? -10.567 -5.791 32.481 1.00 85.94 176 ARG A CA 1
ATOM 1370 C C . ARG A 1 176 ? -10.808 -4.665 31.481 1.00 85.94 176 ARG A C 1
ATOM 1372 O O . ARG A 1 176 ? -10.249 -4.695 30.390 1.00 85.94 176 ARG A O 1
ATOM 1379 N N . VAL A 1 177 ? -11.628 -3.671 31.830 1.00 86.94 177 VAL A N 1
ATOM 1380 C CA . VAL A 1 177 ? -11.849 -2.500 30.961 1.00 86.94 177 VAL A CA 1
ATOM 1381 C C . VAL A 1 177 ? -10.545 -1.720 30.786 1.00 86.94 177 VAL A C 1
ATOM 1383 O O . VAL A 1 177 ? -10.218 -1.319 29.668 1.00 86.94 177 VAL A O 1
ATOM 1386 N N . THR A 1 178 ? -9.769 -1.574 31.863 1.00 89.69 178 THR A N 1
ATOM 1387 C CA . THR A 1 178 ? -8.448 -0.929 31.829 1.00 89.69 178 THR A CA 1
ATOM 1388 C C . THR A 1 178 ? -7.467 -1.710 30.951 1.00 89.69 178 THR A C 1
ATOM 1390 O O . THR A 1 178 ? -6.842 -1.127 30.068 1.00 89.69 178 THR A O 1
ATOM 1393 N N . GLU A 1 179 ? -7.394 -3.034 31.111 1.00 91.75 179 GLU A N 1
ATOM 1394 C CA . GLU A 1 179 ? -6.548 -3.907 30.284 1.00 91.75 179 GLU A CA 1
ATOM 1395 C C . GLU A 1 179 ? -6.895 -3.798 28.789 1.00 91.75 179 GLU A C 1
ATOM 1397 O O . GLU A 1 179 ? -6.014 -3.628 27.942 1.00 91.75 179 GLU A O 1
ATOM 1402 N N . ILE A 1 180 ? -8.188 -3.830 28.449 1.00 91.75 180 ILE A N 1
ATOM 1403 C CA . ILE A 1 180 ? -8.657 -3.682 27.065 1.00 91.75 180 ILE A CA 1
ATOM 1404 C C . ILE A 1 180 ? -8.278 -2.309 26.508 1.00 91.75 180 ILE A C 1
ATOM 1406 O O . ILE A 1 180 ? -7.784 -2.215 25.384 1.00 91.75 180 ILE A O 1
ATOM 1410 N N . LYS A 1 181 ? -8.477 -1.244 27.289 1.00 92.94 181 LYS A N 1
ATOM 1411 C CA . LYS A 1 181 ? -8.142 0.135 26.917 1.00 92.94 181 LYS A CA 1
ATOM 1412 C C . LYS A 1 181 ? -6.652 0.292 26.612 1.00 92.94 181 LYS A C 1
ATOM 1414 O O . LYS A 1 181 ? -6.297 0.873 25.585 1.00 92.94 181 LYS A O 1
ATOM 1419 N N . ASP A 1 182 ? -5.785 -0.253 27.456 1.00 94.50 182 ASP A N 1
ATOM 1420 C CA . ASP A 1 182 ? -4.338 -0.207 27.239 1.00 94.50 182 ASP A CA 1
ATOM 1421 C C . ASP A 1 182 ? -3.912 -1.076 26.053 1.00 94.50 182 ASP A C 1
ATOM 1423 O O . ASP A 1 182 ? -3.099 -0.645 25.232 1.00 94.50 182 ASP A O 1
ATOM 1427 N N . GLY A 1 183 ? -4.544 -2.237 25.874 1.00 92.81 183 GLY A N 1
ATOM 1428 C CA . GLY A 1 183 ? -4.358 -3.066 24.690 1.00 92.81 183 GLY A CA 1
ATOM 1429 C C . GLY A 1 183 ? -4.739 -2.344 23.392 1.00 92.81 183 GLY A C 1
ATOM 1430 O O . GLY A 1 183 ? -3.988 -2.403 22.422 1.00 92.81 183 GLY A O 1
ATOM 1431 N N . ILE A 1 184 ? -5.868 -1.629 23.358 1.00 93.06 184 ILE A N 1
ATOM 1432 C CA . ILE A 1 184 ? -6.293 -0.853 22.180 1.00 93.06 184 ILE A CA 1
ATOM 1433 C C . ILE A 1 184 ? -5.259 0.234 21.856 1.00 93.06 184 ILE A C 1
ATOM 1435 O O . ILE A 1 184 ? -4.864 0.381 20.698 1.00 93.06 184 ILE A O 1
ATOM 1439 N N . ARG A 1 185 ? -4.761 0.958 22.869 1.00 96.25 185 ARG A N 1
ATOM 1440 C CA . ARG A 1 185 ? -3.701 1.967 22.681 1.00 96.25 185 ARG A CA 1
ATOM 1441 C C . ARG A 1 185 ? -2.419 1.357 22.126 1.00 96.25 185 ARG A C 1
ATOM 1443 O O . ARG A 1 185 ? -1.820 1.937 21.224 1.00 96.25 185 ARG A O 1
ATOM 1450 N N . ALA A 1 186 ? -2.008 0.202 22.647 1.00 94.69 186 ALA A N 1
ATOM 1451 C CA . ALA A 1 186 ? -0.817 -0.497 22.178 1.00 94.69 186 ALA A CA 1
ATOM 1452 C C . ALA A 1 186 ? -0.934 -0.860 20.689 1.00 94.69 186 ALA A C 1
ATOM 1454 O O . ALA A 1 186 ? -0.019 -0.570 19.921 1.00 94.69 186 ALA A O 1
ATOM 1455 N N . VAL A 1 187 ? -2.084 -1.393 20.261 1.00 92.75 187 VAL A N 1
ATOM 1456 C CA . VAL A 1 187 ? -2.347 -1.720 18.849 1.00 92.75 187 VAL A CA 1
ATOM 1457 C C . VAL A 1 187 ? -2.317 -0.477 17.965 1.00 92.75 187 VAL A C 1
ATOM 1459 O O . VAL A 1 187 ? -1.699 -0.489 16.901 1.00 92.75 187 VAL A O 1
ATOM 1462 N N . MET A 1 188 ? -2.950 0.615 18.399 1.00 94.56 188 MET A N 1
ATOM 1463 C CA . MET A 1 188 ? -2.963 1.868 17.639 1.00 94.56 188 MET A CA 1
ATOM 1464 C C . MET A 1 188 ? -1.563 2.466 17.479 1.00 94.56 188 MET A C 1
ATOM 1466 O O . MET A 1 188 ? -1.220 2.934 16.392 1.00 94.56 188 MET A O 1
ATOM 1470 N N . ASN A 1 189 ? -0.757 2.447 18.543 1.00 93.31 189 ASN A N 1
ATOM 1471 C CA . ASN A 1 189 ? 0.623 2.922 18.498 1.00 93.31 189 ASN A CA 1
ATOM 1472 C C . ASN A 1 189 ? 1.468 2.036 17.579 1.00 93.31 189 ASN A C 1
ATOM 1474 O O . ASN A 1 189 ? 2.122 2.561 16.686 1.00 93.31 189 ASN A O 1
ATOM 1478 N N . ALA A 1 190 ? 1.367 0.710 17.701 1.00 90.44 190 ALA A N 1
ATOM 1479 C CA . ALA A 1 190 ? 2.092 -0.217 16.837 1.00 90.44 190 ALA A CA 1
ATOM 1480 C C . ALA A 1 190 ? 1.727 -0.040 15.352 1.00 90.44 190 ALA A C 1
ATOM 1482 O O . ALA A 1 190 ? 2.613 0.022 14.504 1.00 90.44 190 ALA A O 1
ATOM 1483 N N . ALA A 1 191 ? 0.440 0.122 15.025 1.00 89.12 191 ALA A N 1
ATOM 1484 C CA . ALA A 1 191 ? -0.005 0.365 13.652 1.00 89.12 191 ALA A CA 1
ATOM 1485 C C . ALA A 1 191 ? 0.491 1.714 13.095 1.00 89.12 191 ALA A C 1
ATOM 1487 O O . ALA A 1 191 ? 0.789 1.826 11.902 1.00 89.12 191 ALA A O 1
ATOM 1488 N N . ARG A 1 192 ? 0.592 2.747 13.943 1.00 89.38 192 ARG A N 1
ATOM 1489 C CA . ARG A 1 192 ? 1.169 4.045 13.566 1.00 89.38 192 ARG A CA 1
ATOM 1490 C C . ARG A 1 192 ? 2.670 3.929 13.321 1.00 89.38 192 ARG A C 1
ATOM 1492 O O . ARG A 1 192 ? 3.139 4.373 12.278 1.00 89.38 192 ARG A O 1
ATOM 1499 N N . ASP A 1 193 ? 3.395 3.326 14.252 1.00 89.81 193 ASP A N 1
ATOM 1500 C CA . ASP A 1 193 ? 4.849 3.214 14.186 1.00 89.81 193 ASP A CA 1
ATOM 1501 C C . ASP A 1 193 ? 5.258 2.336 12.986 1.00 89.81 193 ASP A C 1
ATOM 1503 O O . ASP A 1 193 ? 6.191 2.669 12.257 1.00 89.81 193 ASP A O 1
ATOM 1507 N N . TYR A 1 194 ? 4.479 1.291 12.679 1.00 85.25 194 TYR A N 1
ATOM 1508 C CA . TYR A 1 194 ? 4.653 0.479 11.472 1.00 85.25 194 TYR A CA 1
ATOM 1509 C C . TYR A 1 194 ? 4.544 1.306 10.183 1.00 85.25 194 TYR A C 1
ATOM 1511 O O . TYR A 1 194 ? 5.366 1.185 9.274 1.00 85.25 194 TYR A O 1
ATOM 1519 N N . LYS A 1 195 ? 3.548 2.198 10.098 1.00 82.62 195 LYS A N 1
ATOM 1520 C CA . LYS A 1 195 ? 3.385 3.107 8.954 1.00 82.62 195 LYS A CA 1
ATOM 1521 C C . LYS A 1 195 ? 4.587 4.042 8.794 1.00 82.62 195 LYS A C 1
ATOM 1523 O O . LYS A 1 195 ? 4.964 4.355 7.665 1.00 82.62 195 LYS A O 1
ATOM 1528 N N . GLU A 1 196 ? 5.157 4.521 9.896 1.00 84.50 196 GLU A N 1
ATOM 1529 C CA . GLU A 1 196 ? 6.337 5.391 9.871 1.00 84.50 196 GLU A CA 1
ATOM 1530 C C . GLU A 1 196 ? 7.587 4.631 9.419 1.00 84.50 196 GLU A C 1
ATOM 1532 O O . GLU A 1 196 ? 8.318 5.131 8.566 1.00 84.50 196 GLU A O 1
ATOM 1537 N N . GLN A 1 197 ? 7.775 3.393 9.886 1.00 82.69 197 GLN A N 1
ATOM 1538 C CA . GLN A 1 197 ? 8.860 2.519 9.430 1.00 82.69 197 GLN A CA 1
ATOM 1539 C C . GLN A 1 197 ? 8.754 2.208 7.931 1.00 82.69 197 GLN A C 1
ATOM 1541 O O . GLN A 1 197 ? 9.745 2.311 7.211 1.00 82.69 197 GLN A O 1
ATOM 1546 N N . TYR A 1 198 ? 7.550 1.913 7.431 1.00 76.25 198 TYR A N 1
ATOM 1547 C CA . TYR A 1 198 ? 7.336 1.594 6.016 1.00 76.25 198 TYR A CA 1
ATOM 1548 C C . TYR A 1 198 ? 7.591 2.789 5.079 1.00 76.25 198 TYR A C 1
ATOM 1550 O O . TYR A 1 198 ? 7.939 2.604 3.918 1.00 76.25 198 TYR A O 1
ATOM 1558 N N . ARG A 1 199 ? 7.470 4.032 5.569 1.00 71.06 199 ARG A N 1
ATOM 1559 C CA . ARG A 1 199 ? 7.853 5.235 4.805 1.00 71.06 199 ARG A CA 1
ATOM 1560 C C . ARG A 1 199 ? 9.368 5.402 4.649 1.00 71.06 199 ARG A C 1
ATOM 1562 O O . ARG A 1 199 ? 9.785 6.156 3.776 1.00 71.06 199 ARG A O 1
ATOM 1569 N N . GLY A 1 200 ? 10.166 4.766 5.509 1.00 58.75 200 GLY A N 1
ATOM 1570 C CA . GLY A 1 200 ? 11.621 4.934 5.576 1.00 58.75 200 GLY A CA 1
ATOM 1571 C C . GLY A 1 200 ? 12.431 3.895 4.803 1.00 58.75 200 GLY A C 1
ATOM 1572 O O . GLY A 1 200 ? 13.644 4.048 4.698 1.00 58.75 200 GLY A O 1
ATOM 1573 N N . VAL A 1 201 ? 11.789 2.857 4.263 1.00 56.47 201 VAL A N 1
ATOM 1574 C CA . VAL A 1 201 ? 12.458 1.813 3.484 1.00 56.47 201 VAL A CA 1
ATOM 1575 C C . VAL A 1 201 ? 12.114 2.034 2.009 1.00 56.47 201 VAL A C 1
ATOM 1577 O O . VAL A 1 201 ? 11.013 1.669 1.593 1.00 56.47 201 VAL A O 1
ATOM 1580 N N . PRO A 1 202 ? 13.015 2.606 1.184 1.00 51.12 202 PRO A N 1
ATOM 1581 C CA . PRO A 1 202 ? 12.998 2.248 -0.223 1.00 51.12 202 PRO A CA 1
ATOM 1582 C C . PRO A 1 202 ? 13.210 0.742 -0.222 1.00 51.12 202 PRO A C 1
ATOM 1584 O O . PRO A 1 202 ? 14.207 0.272 0.319 1.00 51.12 202 PRO A O 1
ATOM 1587 N N . THR A 1 203 ? 12.229 -0.019 -0.690 1.00 52.41 203 THR A N 1
ATOM 1588 C CA . THR A 1 203 ? 12.330 -1.469 -0.810 1.00 52.41 203 THR A CA 1
ATOM 1589 C C . THR A 1 203 ? 13.550 -1.810 -1.665 1.00 52.41 203 THR A C 1
ATOM 1591 O O . THR A 1 203 ? 13.434 -2.014 -2.865 1.00 52.41 203 THR A O 1
ATOM 1594 N N . GLU A 1 204 ? 14.713 -1.956 -1.028 1.00 44.31 204 GLU A N 1
ATOM 1595 C CA . GLU A 1 204 ? 15.819 -2.816 -1.448 1.00 44.31 204 GLU A CA 1
ATOM 1596 C C . GLU A 1 204 ? 15.372 -4.283 -1.310 1.00 44.31 204 GLU A C 1
ATOM 1598 O O . GLU A 1 204 ? 16.082 -5.146 -0.799 1.00 44.31 204 GLU A O 1
ATOM 1603 N N . ILE A 1 205 ? 14.145 -4.594 -1.740 1.00 46.88 205 ILE A N 1
ATOM 1604 C CA . ILE A 1 205 ? 13.799 -5.956 -2.104 1.00 46.88 205 ILE A CA 1
ATOM 1605 C C . ILE A 1 205 ? 14.492 -6.111 -3.439 1.00 46.88 205 ILE A C 1
ATOM 1607 O O . ILE A 1 205 ? 13.988 -5.665 -4.468 1.00 46.88 205 ILE A O 1
ATOM 1611 N N . GLY A 1 206 ? 15.720 -6.620 -3.353 1.00 42.78 206 GLY A N 1
ATOM 1612 C CA . GLY A 1 206 ? 16.564 -6.898 -4.489 1.00 42.78 206 GLY A CA 1
ATOM 1613 C C . GLY A 1 206 ? 15.725 -7.479 -5.612 1.00 42.78 206 GLY A C 1
ATOM 1614 O O . GLY A 1 206 ? 15.045 -8.497 -5.453 1.00 42.78 206 GLY A O 1
ATOM 1615 N N . VAL A 1 207 ? 15.823 -6.829 -6.766 1.00 42.19 207 VAL A N 1
ATOM 1616 C CA . VAL A 1 207 ? 15.922 -7.563 -8.014 1.00 42.19 207 VAL A CA 1
ATOM 1617 C C . VAL A 1 207 ? 17.016 -8.597 -7.751 1.00 42.19 207 VAL A C 1
ATOM 1619 O O . VAL A 1 207 ? 18.202 -8.280 -7.749 1.00 42.19 207 VAL A O 1
ATOM 1622 N N . LEU A 1 208 ? 16.614 -9.801 -7.340 1.00 42.16 208 LEU A N 1
ATOM 1623 C CA . LEU A 1 208 ? 17.472 -10.964 -7.424 1.00 42.16 208 LEU A CA 1
ATOM 1624 C C . LEU A 1 208 ? 17.752 -11.084 -8.916 1.00 42.16 208 LEU A C 1
ATOM 1626 O O . LEU A 1 208 ? 16.891 -11.544 -9.664 1.00 42.16 208 LEU A O 1
ATOM 1630 N N . ASP A 1 209 ? 18.902 -10.550 -9.322 1.00 40.44 209 ASP A N 1
ATOM 1631 C CA . ASP A 1 209 ? 19.523 -10.805 -10.611 1.00 40.44 209 ASP A CA 1
ATOM 1632 C C . ASP A 1 209 ? 19.536 -12.329 -10.802 1.00 40.44 209 ASP A C 1
ATOM 1634 O O . ASP A 1 209 ? 20.337 -13.037 -10.188 1.00 40.44 209 ASP A O 1
ATOM 1638 N N . ASN A 1 210 ? 18.590 -12.826 -11.598 1.00 41.31 210 ASN A N 1
ATOM 1639 C CA . ASN A 1 210 ? 18.536 -14.190 -12.117 1.00 41.31 210 ASN A CA 1
ATOM 1640 C C . ASN A 1 210 ? 18.750 -14.133 -13.627 1.00 41.31 210 ASN A C 1
ATOM 1642 O O . ASN A 1 210 ? 18.047 -13.330 -14.285 1.00 41.31 210 ASN A O 1
#

Secondary structure (DSSP, 8-state):
--------HHHHHHHHHHHHHHHHHHHS---SHHHHHHHHHHHHHHHHHHHHHHHHHHHHHHHHHHHHHHHHHHHHHHHHHHHHHHHHHHHHHHHHHHHHHHHHHHHHH-SS-HHHHHHHHHHHHHHHHHHHTTS-TTSTTHHHHHHHHHHHHHHHHHHHHHHHHHTT--SS-HHHHHHHHHHHHHHHHHHHHHHHHHHS----------

Sequence (210 aa):
MKKNGDMPCWAALGIAVGLVLIGVFIWQFPTTTSEWAAWVQAFGSIFAIGAAILVARYQSIRSRELLSEQWEKEQIDEINRRIVQLGNIAVVIKRCGDTALNACAIVEQISMDRDLVLPEQSRRLGSILAWLDQLPTASEPGILLSTYVVDLKMKIICLDDLIALNIKAQGKNWDRVTEIKDGIRAVMNAARDYKEQYRGVPTEIGVLDN

Solvent-accessible surface area (backbone atoms only — not comparable to full-atom values): 11936 Å² total; per-residue (Å²): 134,84,80,77,86,75,72,54,68,68,58,56,50,50,51,54,53,51,50,51,53,51,53,49,44,70,72,59,63,70,88,48,77,69,50,49,53,52,50,55,50,53,53,50,51,52,51,50,52,52,51,50,52,51,51,51,50,53,50,52,52,54,51,49,53,53,50,52,54,48,53,54,50,52,52,52,50,50,52,51,50,41,54,52,51,50,52,51,49,41,50,49,52,39,56,48,41,54,51,51,47,49,44,48,53,51,66,75,63,64,84,86,60,57,86,71,50,51,60,57,46,42,54,50,52,53,54,44,51,59,52,60,69,67,50,65,35,91,40,88,59,30,48,82,48,29,65,47,53,52,52,47,48,53,44,50,50,54,50,41,52,45,54,67,47,52,79,75,51,91,87,79,60,65,68,58,48,51,52,42,47,53,50,42,50,50,42,42,50,52,46,48,52,50,54,56,53,61,72,70,51,78,77,80,69,65,82,72,87,123

Radius of gyration: 37.55 Å; Cα contacts (8 Å, |Δi|>4): 89; chains: 1; bounding box: 71×21×113 Å

Organism: Alcaligenes faecalis (NCBI:txid511)

Foldseek 3Di:
DPDDDDDPPVNVVVVVVVVVVVVVCVVCPDPDPVVVVVVVVVVVVVVVVVVVVVVVVVCVVVVVVVVVVVVVVVVVVVLVVLLVLLVVVLVLLLVLLVLLLVLLVVVVPDDDDLVVVLVVSLVVLVVSLVVLVPRPCVDPPNVVLNVLSVQLSVLSVVSSVCSVCCVPDPDDCNVVSVVSNVSSVVSSVVSVVVSVVSVVDPPPPDPPPD

Mean predicted aligned error: 12.14 Å

pLDDT: mean 82.67, std 13.12, range [37.56, 96.25]